Protein AF-A0A0P9FG54-F1 (afdb_monomer_lite)

Radius of gyration: 25.95 Å; chains: 1; bounding box: 61×80×75 Å

pLDDT: mean 83.13, std 19.56, range [31.2, 98.62]

Sequence (324 aa):
MQSVQTEPIATSADTHRQVQIAQNTQQMAEYLTPAFFPDHPDHVADCRILDMKYEVGEYCTLPYQLGPRMVIGTFRWGEVEGELPASARLIEPLGMQVYSFEQDPALPGLATALDPRRIRAALAEALPEYRDGGRELLSVRARPLRYRPGKRCTMRFDLLERDAAGALARRT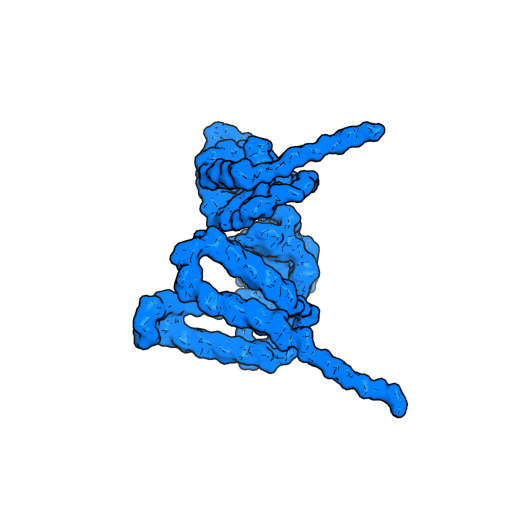LYGKAYHQLGKASSVFHEMQMLSDTDAVRSGRAILAPVVAFLPDLMLVMQGPIEGESLEMLLEGLQGNVTAGDPRGWAGVVRSAGALAAVHTSGAATDRERPIDKELKRFVKRASQAATATPDRLSLHSEGWQTWQEIRISSVLVPGSTSSP

Structure (mmCIF, N/CA/C/O backbone):
data_AF-A0A0P9FG54-F1
#
_entry.id   AF-A0A0P9FG54-F1
#
loop_
_atom_site.group_PDB
_atom_site.id
_atom_site.type_symbol
_atom_site.label_atom_id
_atom_site.label_alt_id
_atom_site.label_comp_id
_atom_site.label_asym_id
_atom_site.label_entity_id
_atom_site.label_seq_id
_atom_site.pdbx_PDB_ins_code
_atom_site.Cartn_x
_atom_site.Cartn_y
_atom_site.Cartn_z
_atom_site.occupancy
_atom_site.B_iso_or_equiv
_atom_site.auth_seq_id
_atom_site.auth_comp_id
_atom_site.auth_asym_id
_atom_site.auth_atom_id
_atom_site.pdbx_PDB_model_num
ATOM 1 N N . MET A 1 1 ? -7.823 -12.119 -49.288 1.00 38.75 1 MET A N 1
ATOM 2 C CA . MET A 1 1 ? -7.328 -12.827 -48.089 1.00 38.75 1 MET A CA 1
ATOM 3 C C . MET A 1 1 ? -6.013 -12.177 -47.700 1.00 38.75 1 MET A C 1
ATOM 5 O O . MET A 1 1 ? -5.026 -12.381 -48.392 1.00 38.75 1 MET A O 1
ATOM 9 N N . GLN A 1 2 ? -6.030 -11.286 -46.706 1.00 33.28 2 GLN A N 1
ATOM 10 C CA . GLN A 1 2 ? -4.810 -10.668 -46.183 1.00 33.28 2 GLN A CA 1
ATOM 11 C C . GLN A 1 2 ? -4.076 -11.697 -45.322 1.00 33.28 2 GLN A C 1
ATOM 13 O O . GLN A 1 2 ? -4.675 -12.326 -44.452 1.00 33.28 2 GLN A O 1
ATOM 18 N N . SER A 1 3 ? -2.798 -11.899 -45.631 1.00 33.09 3 SER A N 1
ATOM 19 C CA . SER A 1 3 ? -1.881 -12.748 -44.879 1.00 33.09 3 SER A CA 1
ATOM 20 C C . SER A 1 3 ? -1.715 -12.175 -43.476 1.00 33.09 3 SER A C 1
ATOM 22 O O . SER A 1 3 ? -1.124 -11.110 -43.318 1.00 33.09 3 SER A O 1
ATOM 24 N N . VAL A 1 4 ? -2.227 -12.879 -42.467 1.00 33.44 4 VAL A N 1
ATOM 25 C CA . VAL A 1 4 ? -1.914 -12.607 -41.061 1.00 33.44 4 VAL A CA 1
ATOM 26 C C . VAL A 1 4 ? -0.438 -12.949 -40.868 1.00 33.44 4 VAL A C 1
ATOM 28 O O . VAL A 1 4 ? -0.067 -14.121 -40.801 1.00 33.44 4 VAL A O 1
ATOM 31 N N . GLN A 1 5 ? 0.423 -11.929 -40.865 1.00 33.16 5 GLN A N 1
ATOM 32 C CA . GLN A 1 5 ? 1.810 -12.081 -40.439 1.00 33.16 5 GLN A CA 1
ATOM 33 C C . GLN A 1 5 ? 1.782 -12.475 -38.963 1.00 33.16 5 GLN A C 1
ATOM 35 O O . GLN A 1 5 ? 1.379 -11.699 -38.105 1.00 33.16 5 GLN A O 1
ATOM 40 N N . THR A 1 6 ? 2.119 -13.732 -38.694 1.00 37.88 6 THR A N 1
ATOM 41 C CA . THR A 1 6 ? 2.283 -14.233 -37.333 1.00 37.88 6 THR A CA 1
ATOM 42 C C . THR A 1 6 ? 3.682 -13.816 -36.909 1.00 37.88 6 THR A C 1
ATOM 44 O O . THR A 1 6 ? 4.658 -14.339 -37.450 1.00 37.88 6 THR A O 1
ATOM 47 N N . GLU A 1 7 ? 3.792 -12.823 -36.029 1.00 41.81 7 GLU A N 1
ATOM 48 C CA . GLU A 1 7 ? 5.090 -12.444 -35.478 1.00 41.81 7 GLU A CA 1
ATOM 49 C C . GLU A 1 7 ? 5.721 -13.640 -34.745 1.00 41.81 7 GLU A C 1
ATOM 51 O O . GLU A 1 7 ? 5.014 -14.408 -34.079 1.00 41.81 7 GLU A O 1
ATOM 56 N N . PRO A 1 8 ? 7.039 -13.854 -34.891 1.00 50.53 8 PRO A N 1
ATOM 57 C CA . PRO A 1 8 ? 7.717 -14.962 -34.243 1.00 50.53 8 PRO A CA 1
ATOM 58 C C . PRO A 1 8 ? 7.674 -14.795 -32.720 1.00 50.53 8 PRO A C 1
ATOM 60 O O . PRO A 1 8 ? 8.108 -13.785 -32.172 1.00 50.53 8 PRO A O 1
ATOM 63 N N . ILE A 1 9 ? 7.174 -15.822 -32.031 1.00 58.28 9 ILE A N 1
ATOM 64 C CA . ILE A 1 9 ? 7.210 -15.921 -30.569 1.00 58.28 9 ILE A CA 1
ATOM 65 C C . ILE A 1 9 ? 8.680 -15.891 -30.125 1.00 58.28 9 ILE A C 1
ATOM 67 O O . ILE A 1 9 ? 9.480 -16.705 -30.592 1.00 58.28 9 ILE A O 1
ATOM 71 N N . ALA A 1 10 ? 9.028 -14.962 -29.229 1.00 61.62 10 ALA A N 1
ATOM 72 C CA . ALA A 1 10 ? 10.380 -14.833 -28.687 1.00 61.62 10 ALA A CA 1
ATOM 73 C C . ALA A 1 10 ? 10.877 -16.171 -28.113 1.00 61.62 10 ALA A C 1
ATOM 75 O O . ALA A 1 10 ? 10.162 -16.847 -27.367 1.00 61.62 10 ALA A O 1
ATOM 76 N N . THR A 1 11 ? 12.107 -16.564 -28.451 1.00 70.06 11 THR A N 1
ATOM 77 C CA . THR A 1 11 ? 12.673 -17.820 -27.947 1.00 70.06 11 THR A CA 1
ATOM 78 C C . THR A 1 11 ? 13.058 -17.688 -26.472 1.00 70.06 11 THR A C 1
ATOM 80 O O . THR A 1 11 ? 13.304 -16.592 -25.966 1.00 70.06 11 THR A O 1
ATOM 83 N N . SER A 1 12 ? 13.184 -18.808 -25.752 1.00 65.62 12 SER A N 1
ATOM 84 C CA . SER A 1 12 ? 13.631 -18.783 -24.350 1.00 65.62 12 SER A CA 1
ATOM 85 C C . SER A 1 12 ? 15.021 -18.146 -24.186 1.00 65.62 12 SER A C 1
ATOM 87 O O . SER A 1 12 ? 15.283 -17.499 -23.173 1.00 65.62 12 SER A O 1
ATOM 89 N N . ALA A 1 13 ? 15.896 -18.277 -25.188 1.00 68.00 13 ALA A N 1
ATOM 90 C CA . ALA A 1 13 ? 17.209 -17.635 -25.207 1.00 68.00 13 ALA A CA 1
ATOM 91 C C . ALA A 1 13 ? 17.101 -16.103 -25.328 1.00 68.00 13 ALA A C 1
ATOM 93 O O . ALA A 1 13 ? 17.811 -15.384 -24.621 1.00 68.00 13 ALA A O 1
ATOM 94 N N . ASP A 1 14 ? 16.166 -15.607 -26.142 1.00 79.88 14 ASP A N 1
ATOM 95 C CA . ASP A 1 14 ? 15.909 -14.171 -26.299 1.00 79.88 14 ASP A CA 1
ATOM 96 C C . ASP A 1 14 ? 15.338 -13.562 -25.013 1.00 79.88 14 ASP A C 1
ATOM 98 O O . ASP A 1 14 ? 15.825 -12.528 -24.548 1.00 79.88 14 ASP A O 1
ATOM 102 N N . THR A 1 15 ? 14.384 -14.248 -24.368 1.00 83.69 15 THR A N 1
ATOM 103 C CA . THR A 1 15 ? 13.814 -13.793 -23.085 1.00 83.69 15 THR A CA 1
ATOM 104 C C . THR A 1 15 ? 14.869 -13.721 -21.981 1.00 83.69 15 THR A C 1
ATOM 106 O O . THR A 1 15 ? 14.911 -12.757 -21.216 1.00 83.69 15 THR A O 1
ATOM 109 N N . HIS A 1 16 ? 15.788 -14.692 -21.924 1.00 85.00 16 HIS A N 1
ATOM 110 C CA . HIS A 1 16 ? 16.861 -14.687 -20.935 1.00 85.00 16 HIS A CA 1
ATOM 111 C C . HIS A 1 16 ? 17.836 -13.529 -21.168 1.00 85.00 16 HIS A C 1
ATOM 113 O O . HIS A 1 16 ? 18.212 -12.842 -20.219 1.00 85.00 16 HIS A O 1
ATOM 119 N N . ARG A 1 17 ? 18.197 -13.266 -22.429 1.00 88.38 17 ARG A N 1
ATOM 120 C CA . ARG A 1 17 ? 19.067 -12.144 -22.798 1.00 88.38 17 ARG A CA 1
ATOM 121 C C . ARG A 1 17 ? 18.442 -10.793 -22.444 1.00 88.38 17 ARG A C 1
ATOM 123 O O . ARG A 1 17 ? 19.132 -9.936 -21.900 1.00 88.38 17 ARG A O 1
ATOM 130 N N . GLN A 1 18 ? 17.147 -10.606 -22.703 1.00 90.81 18 GLN A N 1
ATOM 131 C CA . GLN A 1 18 ? 16.422 -9.391 -22.312 1.00 90.81 18 GLN A CA 1
ATOM 132 C C . GLN A 1 18 ? 16.469 -9.167 -20.795 1.00 90.81 18 GLN A C 1
ATOM 134 O O . GLN A 1 18 ? 16.769 -8.063 -20.342 1.00 90.81 18 GLN A O 1
ATOM 139 N N . VAL A 1 19 ? 16.244 -10.224 -20.005 1.00 91.31 19 VAL A N 1
ATOM 140 C CA . VAL A 1 19 ? 16.331 -10.152 -18.539 1.00 91.31 19 VAL A CA 1
ATOM 141 C C . VAL A 1 19 ? 17.751 -9.826 -18.074 1.00 91.31 19 VAL A C 1
ATOM 143 O O . VAL A 1 19 ? 17.907 -9.008 -17.172 1.00 91.31 19 VAL A O 1
ATOM 146 N N . GLN A 1 20 ? 18.785 -10.405 -18.691 1.00 92.50 20 GLN A N 1
ATOM 147 C CA . GLN A 1 20 ? 20.180 -10.084 -18.367 1.00 92.50 20 GLN A CA 1
ATOM 148 C C . GLN A 1 20 ? 20.501 -8.605 -18.611 1.00 92.50 20 GLN A C 1
ATOM 150 O O . GLN A 1 20 ? 21.128 -7.968 -17.767 1.00 92.50 20 GLN A O 1
ATOM 155 N N . ILE A 1 21 ? 20.035 -8.034 -19.727 1.00 93.31 21 ILE A N 1
ATOM 156 C CA . ILE A 1 21 ? 20.210 -6.602 -19.994 1.00 93.31 21 ILE A CA 1
ATOM 157 C C . ILE A 1 21 ? 19.450 -5.768 -18.956 1.00 93.31 21 ILE A C 1
ATOM 159 O O . ILE A 1 21 ? 20.008 -4.830 -18.393 1.00 93.31 21 ILE A O 1
ATOM 163 N N . ALA A 1 22 ? 18.213 -6.144 -18.627 1.00 95.12 22 ALA A N 1
ATOM 164 C CA . ALA A 1 22 ? 17.418 -5.451 -17.615 1.00 95.12 22 ALA A CA 1
ATOM 165 C C . ALA A 1 22 ? 18.001 -5.539 -16.192 1.00 95.12 22 ALA A C 1
ATOM 167 O O . ALA A 1 22 ? 17.667 -4.719 -15.333 1.00 95.12 22 ALA A O 1
ATOM 168 N N . GLN A 1 23 ? 18.870 -6.517 -15.929 1.00 95.81 23 GLN A N 1
ATOM 169 C CA . GLN A 1 23 ? 19.615 -6.628 -14.676 1.00 95.81 23 GLN A CA 1
ATOM 170 C C . GLN A 1 23 ? 20.857 -5.726 -14.630 1.00 95.81 23 GLN A C 1
ATOM 172 O O . GLN A 1 23 ? 21.349 -5.426 -13.542 1.00 95.81 23 GLN A O 1
ATOM 177 N N . ASN A 1 24 ? 21.354 -5.263 -15.781 1.00 96.69 24 ASN A N 1
ATOM 178 C CA . ASN A 1 24 ? 22.464 -4.323 -15.847 1.00 96.69 24 ASN A CA 1
ATOM 179 C C . ASN A 1 24 ? 21.975 -2.921 -15.460 1.00 96.69 24 ASN A C 1
ATOM 181 O O . ASN A 1 24 ? 21.430 -2.180 -16.277 1.00 96.69 24 ASN A O 1
ATOM 185 N N . THR A 1 25 ? 22.169 -2.545 -14.197 1.00 96.81 25 THR A N 1
ATOM 186 C CA . THR A 1 25 ? 21.648 -1.284 -13.661 1.00 96.81 25 THR A CA 1
ATOM 187 C C . THR A 1 25 ? 22.253 -0.046 -14.308 1.00 96.81 25 THR A C 1
ATOM 189 O O . THR A 1 25 ? 21.550 0.952 -14.418 1.00 96.81 25 THR A O 1
ATOM 192 N N . GLN A 1 26 ? 23.504 -0.100 -14.771 1.00 96.31 26 GLN A N 1
ATOM 193 C CA . GLN A 1 26 ? 24.129 1.013 -15.487 1.00 96.31 26 GLN A CA 1
ATOM 194 C C . GLN A 1 26 ? 23.444 1.233 -16.838 1.00 96.31 26 GLN A C 1
ATOM 196 O O . GLN A 1 26 ? 23.010 2.340 -17.139 1.00 96.31 26 GLN A O 1
ATOM 201 N N . GLN A 1 27 ? 23.263 0.161 -17.608 1.00 95.69 27 GLN A N 1
ATOM 202 C CA . GLN A 1 27 ? 22.563 0.235 -18.888 1.00 95.69 27 GLN A CA 1
ATOM 203 C C . GLN A 1 27 ? 21.089 0.630 -18.706 1.00 95.69 27 GLN A C 1
ATOM 205 O O . GLN A 1 27 ? 20.549 1.435 -19.460 1.00 95.69 27 GLN A O 1
ATOM 210 N N . MET A 1 28 ? 20.429 0.121 -17.663 1.00 97.12 28 MET A N 1
ATOM 211 C CA . MET A 1 28 ? 19.069 0.548 -17.334 1.00 97.12 28 MET A CA 1
ATOM 212 C C . MET A 1 28 ? 19.004 2.010 -16.890 1.00 97.12 28 MET A C 1
ATOM 214 O O . MET A 1 28 ? 18.019 2.672 -17.198 1.00 97.12 28 MET A O 1
ATOM 218 N N . ALA A 1 29 ? 20.023 2.555 -16.224 1.00 96.19 29 ALA A N 1
ATOM 219 C CA . ALA A 1 29 ? 20.067 3.980 -15.906 1.00 96.19 29 ALA A CA 1
ATOM 220 C C . ALA A 1 29 ? 20.053 4.837 -17.182 1.00 96.19 29 ALA A C 1
ATOM 222 O O . ALA A 1 29 ? 19.324 5.828 -17.240 1.00 96.19 29 ALA A O 1
ATOM 223 N N . GLU A 1 30 ? 20.790 4.424 -18.215 1.00 95.31 30 GLU A N 1
ATOM 224 C CA . GLU A 1 30 ? 20.822 5.095 -19.522 1.00 95.31 30 GLU A CA 1
ATOM 225 C C . GLU A 1 30 ? 19.461 5.043 -20.229 1.00 95.31 30 GLU A C 1
ATOM 227 O O . GLU A 1 30 ? 19.019 6.048 -20.781 1.00 95.31 30 GLU A O 1
ATOM 232 N N . TYR A 1 31 ? 18.748 3.912 -20.163 1.00 95.12 31 TYR A N 1
ATOM 233 C CA . TYR A 1 31 ? 17.406 3.802 -20.747 1.00 95.12 31 TYR A CA 1
ATOM 234 C C . TYR A 1 31 ? 16.331 4.549 -19.951 1.00 95.12 31 TYR A C 1
ATOM 236 O O . TYR A 1 31 ? 15.445 5.178 -20.531 1.00 95.12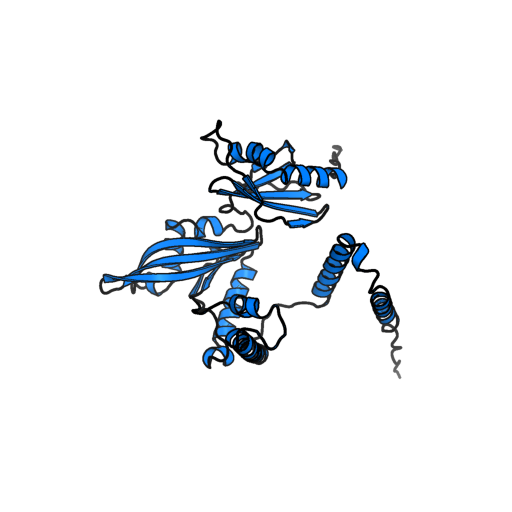 31 TYR A O 1
ATOM 244 N N . LEU A 1 32 ? 16.367 4.466 -18.621 1.00 95.31 32 LEU A N 1
ATOM 245 C CA . LEU A 1 32 ? 15.291 4.979 -17.776 1.00 95.31 32 LEU A CA 1
ATOM 246 C C . LEU A 1 32 ? 15.430 6.477 -17.488 1.00 95.31 32 LEU A C 1
ATOM 248 O O . LEU A 1 32 ? 14.412 7.152 -17.334 1.00 95.31 32 LEU A O 1
ATOM 252 N N . THR A 1 33 ? 16.646 7.025 -17.408 1.00 95.19 33 THR A N 1
ATOM 253 C CA . THR A 1 33 ? 16.815 8.434 -17.014 1.00 95.19 33 THR A CA 1
ATOM 254 C C . THR A 1 33 ? 16.128 9.400 -17.987 1.00 95.19 33 THR A C 1
ATOM 256 O O . THR A 1 33 ? 15.310 10.191 -17.514 1.00 95.19 33 THR A O 1
ATOM 259 N N . PRO A 1 34 ? 16.302 9.292 -19.320 1.00 93.25 34 PRO A N 1
ATOM 260 C CA . PRO A 1 34 ? 15.597 10.162 -20.266 1.00 93.25 34 PRO A CA 1
ATOM 261 C C . PRO A 1 34 ? 14.069 10.010 -20.206 1.00 93.25 34 PRO A C 1
ATOM 263 O O . PRO A 1 34 ? 13.332 10.971 -20.422 1.00 93.25 34 PRO A O 1
ATOM 266 N N . ALA A 1 35 ? 13.571 8.815 -19.872 1.00 91.19 35 ALA A N 1
ATOM 267 C CA . ALA A 1 35 ? 12.138 8.540 -19.778 1.00 91.19 35 ALA A CA 1
ATOM 268 C C . ALA A 1 35 ? 11.467 9.184 -18.547 1.00 91.19 35 ALA A C 1
ATOM 270 O O . ALA A 1 35 ? 10.281 9.525 -18.606 1.00 91.19 35 ALA A O 1
ATOM 271 N N . PHE A 1 36 ? 12.196 9.349 -17.436 1.00 92.12 36 PHE A N 1
ATOM 272 C CA . PHE A 1 36 ? 11.637 9.823 -16.159 1.00 92.12 36 PHE A CA 1
ATOM 273 C C . PHE A 1 36 ? 12.196 11.169 -15.672 1.00 92.12 36 PHE A C 1
ATOM 275 O O . PHE A 1 36 ? 11.589 11.779 -14.786 1.00 92.12 36 PHE A O 1
ATOM 282 N N . PHE A 1 37 ? 13.285 11.657 -16.268 1.00 92.25 37 PHE A N 1
ATOM 283 C CA . PHE A 1 37 ? 13.915 12.954 -15.998 1.00 92.25 37 PHE A CA 1
ATOM 284 C C . PHE A 1 37 ? 14.233 13.700 -17.311 1.00 92.25 37 PHE A C 1
ATOM 286 O O . PHE A 1 37 ? 15.392 14.024 -17.567 1.00 92.25 37 PHE A O 1
ATOM 293 N N . PRO A 1 38 ? 13.224 13.992 -18.156 1.00 89.81 38 PRO A N 1
ATOM 294 C CA . PRO A 1 38 ? 13.451 14.604 -19.470 1.00 89.81 38 PRO A CA 1
ATOM 295 C C . PRO A 1 38 ? 14.104 15.994 -19.391 1.00 89.81 38 PRO A C 1
ATOM 297 O O . PRO A 1 38 ? 14.782 16.406 -20.326 1.00 89.81 38 PRO A O 1
ATOM 300 N N . ASP A 1 39 ? 13.945 16.694 -18.265 1.00 91.50 39 ASP A N 1
ATOM 301 C CA . ASP A 1 39 ? 14.496 18.037 -18.041 1.00 91.50 39 ASP A CA 1
ATOM 302 C C . ASP A 1 39 ? 15.999 18.034 -17.685 1.00 91.50 39 ASP A C 1
ATOM 304 O O . ASP A 1 39 ? 16.609 19.095 -17.535 1.00 91.50 39 ASP A O 1
ATOM 308 N N . HIS A 1 40 ? 16.614 16.854 -17.535 1.00 86.81 40 HIS A N 1
ATOM 309 C CA . HIS A 1 40 ? 18.022 16.687 -17.160 1.00 86.81 40 HIS A CA 1
ATOM 310 C C . HIS A 1 40 ? 18.752 15.701 -18.094 1.00 86.81 40 HIS A C 1
ATOM 312 O O . HIS A 1 40 ? 19.233 14.668 -17.628 1.00 86.81 40 HIS A O 1
ATOM 318 N N . PRO A 1 41 ? 18.852 15.995 -19.404 1.00 78.75 41 PRO A N 1
ATOM 319 C CA . PRO A 1 41 ? 19.349 15.048 -20.408 1.00 78.75 41 PRO A CA 1
ATOM 320 C C . PRO A 1 41 ? 20.825 14.659 -20.230 1.00 78.75 41 PRO A C 1
ATOM 322 O O . PRO A 1 41 ? 21.207 13.555 -20.603 1.00 78.75 41 PRO A O 1
ATOM 325 N N . ASP A 1 42 ? 21.639 15.532 -19.630 1.00 85.12 42 ASP A N 1
ATOM 326 C CA . ASP A 1 42 ? 23.072 15.287 -19.401 1.00 85.12 42 ASP A CA 1
ATOM 327 C C . ASP A 1 42 ? 23.353 14.520 -18.096 1.00 85.12 42 ASP A C 1
ATOM 329 O O . ASP A 1 42 ? 24.503 14.215 -17.772 1.00 85.12 42 ASP A O 1
ATOM 333 N N . HIS A 1 43 ? 22.316 14.227 -17.309 1.00 89.38 43 HIS A N 1
ATOM 334 C CA . HIS A 1 43 ? 22.432 13.496 -16.056 1.00 89.38 43 HIS A CA 1
ATOM 335 C C . HIS A 1 43 ? 21.965 12.054 -16.242 1.00 89.38 43 HIS A C 1
ATOM 337 O O . HIS A 1 43 ? 20.886 11.811 -16.768 1.00 89.38 43 HIS A O 1
ATOM 343 N N . VAL A 1 44 ? 22.748 11.100 -15.738 1.00 91.69 44 VAL A N 1
ATOM 344 C CA . VAL A 1 44 ? 22.322 9.706 -15.575 1.00 91.69 44 VAL A CA 1
ATOM 345 C C . VAL A 1 44 ? 22.064 9.474 -14.091 1.00 91.69 44 VAL A C 1
ATOM 347 O O . VAL A 1 44 ? 22.969 9.623 -13.268 1.00 91.69 44 VAL A O 1
ATOM 350 N N . ALA A 1 45 ? 20.821 9.148 -13.741 1.00 94.06 45 ALA A N 1
ATOM 351 C CA . ALA A 1 45 ? 20.431 8.923 -12.357 1.00 94.06 45 ALA A CA 1
ATOM 352 C C . ALA A 1 45 ? 20.977 7.579 -11.848 1.00 94.06 45 ALA A C 1
ATOM 354 O O . ALA A 1 45 ? 21.019 6.600 -12.590 1.00 94.06 45 ALA A O 1
ATOM 355 N N . ASP A 1 46 ? 21.347 7.504 -10.564 1.00 96.31 46 ASP A N 1
ATOM 356 C CA . ASP A 1 46 ? 21.725 6.226 -9.942 1.00 96.31 46 ASP A CA 1
ATOM 357 C C . ASP A 1 46 ? 20.556 5.234 -10.038 1.00 96.31 46 ASP A C 1
ATOM 359 O O . ASP A 1 46 ? 19.421 5.581 -9.703 1.00 96.31 46 ASP A O 1
ATOM 363 N N . CYS A 1 47 ? 20.829 4.013 -10.493 1.00 97.62 47 CYS A N 1
ATOM 364 C CA . CYS A 1 47 ? 19.825 2.983 -10.724 1.00 97.62 47 CYS A CA 1
ATOM 365 C C . CYS A 1 47 ? 20.178 1.716 -9.948 1.00 97.62 47 CYS A C 1
ATOM 367 O O . CYS A 1 47 ? 21.297 1.208 -10.023 1.00 97.62 47 CYS A O 1
ATOM 369 N N . ARG A 1 48 ? 19.212 1.171 -9.207 1.00 97.44 48 ARG A N 1
ATOM 370 C CA . ARG A 1 48 ? 19.380 -0.059 -8.420 1.00 97.44 48 ARG A CA 1
ATOM 371 C C . ARG A 1 48 ? 18.134 -0.916 -8.499 1.00 97.44 48 ARG A C 1
ATOM 373 O O . ARG A 1 48 ? 17.027 -0.393 -8.450 1.00 97.44 48 ARG A O 1
ATOM 380 N N . ILE A 1 49 ? 18.304 -2.229 -8.561 1.00 96.62 49 ILE A N 1
ATOM 381 C CA . ILE A 1 49 ? 17.185 -3.175 -8.506 1.00 96.62 49 ILE A CA 1
ATOM 382 C C . ILE A 1 49 ? 16.786 -3.377 -7.044 1.00 96.62 49 ILE A C 1
ATOM 384 O O . ILE A 1 49 ? 17.634 -3.646 -6.196 1.00 96.62 49 ILE A O 1
ATOM 388 N N . LEU A 1 50 ? 15.495 -3.230 -6.752 1.00 93.81 50 LEU A N 1
ATOM 389 C CA . LEU A 1 50 ? 14.933 -3.385 -5.407 1.00 93.81 50 LEU A CA 1
ATOM 390 C C . LEU A 1 50 ? 14.391 -4.795 -5.153 1.00 93.81 50 LEU A C 1
ATOM 392 O O . LEU A 1 50 ? 14.423 -5.280 -4.026 1.00 93.81 50 LEU A O 1
ATOM 396 N N . ASP A 1 51 ? 13.847 -5.428 -6.188 1.00 93.19 51 ASP A N 1
ATOM 397 C CA . ASP A 1 51 ? 13.300 -6.784 -6.165 1.00 93.19 51 ASP A CA 1
ATOM 398 C C . ASP A 1 51 ? 13.310 -7.318 -7.606 1.00 93.19 51 ASP A C 1
ATOM 400 O O . ASP A 1 51 ? 13.467 -6.560 -8.566 1.00 93.19 51 ASP A O 1
ATOM 404 N N . MET A 1 52 ? 13.108 -8.615 -7.785 1.00 92.44 52 MET A N 1
ATOM 405 C CA . MET A 1 52 ? 12.878 -9.182 -9.106 1.00 92.44 52 MET A CA 1
ATOM 406 C C . MET A 1 52 ? 11.948 -10.376 -8.994 1.00 92.44 52 MET A C 1
ATOM 408 O O . MET A 1 52 ? 12.195 -11.322 -8.247 1.00 92.44 52 MET A O 1
ATOM 412 N N . LYS A 1 53 ? 10.891 -10.361 -9.803 1.00 89.31 53 LYS A N 1
ATOM 413 C CA . LYS A 1 53 ? 10.020 -11.514 -9.982 1.00 89.31 53 LYS A CA 1
ATOM 414 C C . LYS A 1 53 ? 10.109 -11.977 -11.421 1.00 89.31 53 LYS A C 1
ATOM 416 O O . LYS A 1 53 ? 9.635 -11.280 -12.310 1.00 89.31 53 LYS A O 1
ATOM 421 N N . TYR A 1 54 ? 10.685 -13.151 -11.625 1.00 87.25 54 TYR A N 1
ATOM 422 C CA . TYR A 1 54 ? 10.901 -13.716 -12.945 1.00 87.25 54 TYR A CA 1
ATOM 423 C C . TYR A 1 54 ? 10.272 -15.102 -13.039 1.00 87.25 54 TYR A C 1
ATOM 425 O O . TYR A 1 54 ? 10.493 -15.954 -12.179 1.00 87.25 54 TYR A O 1
ATOM 433 N N . GLU A 1 55 ? 9.486 -15.306 -14.087 1.00 82.12 55 GLU A N 1
ATOM 434 C CA . GLU A 1 55 ? 8.923 -16.587 -14.478 1.00 82.12 55 GLU A CA 1
ATOM 435 C C . GLU A 1 55 ? 9.264 -16.818 -15.951 1.00 82.12 55 GLU A C 1
ATOM 437 O O . GLU A 1 55 ? 8.825 -16.071 -16.827 1.00 82.12 55 GLU A O 1
ATOM 442 N N . VAL A 1 56 ? 10.122 -17.812 -16.200 1.00 79.00 56 VAL A N 1
ATOM 443 C CA . VAL A 1 56 ? 10.738 -18.059 -17.512 1.00 79.00 56 VAL A CA 1
ATOM 444 C C . VAL A 1 56 ? 9.662 -18.218 -18.582 1.00 79.00 56 VAL A C 1
ATOM 446 O O . VAL A 1 56 ? 8.799 -19.083 -18.464 1.00 79.00 56 VAL A O 1
ATOM 449 N N . GLY A 1 57 ? 9.731 -17.384 -19.622 1.00 75.88 57 GLY A N 1
ATOM 450 C CA . GLY A 1 57 ? 8.796 -17.409 -20.748 1.00 75.88 57 GLY A CA 1
ATOM 451 C C . GLY A 1 57 ? 7.383 -16.896 -20.447 1.00 75.88 57 GLY A C 1
ATOM 452 O O . GLY A 1 57 ? 6.584 -16.839 -21.372 1.00 75.88 57 GLY A O 1
ATOM 453 N N . GLU A 1 58 ? 7.067 -16.502 -19.206 1.00 81.50 58 GLU A N 1
ATOM 454 C CA . GLU A 1 58 ? 5.769 -15.900 -18.860 1.00 81.50 58 GLU A CA 1
ATOM 455 C C . GLU A 1 58 ? 5.908 -14.382 -18.642 1.00 81.50 58 GLU A C 1
ATOM 457 O O . GLU A 1 58 ? 5.391 -13.576 -19.416 1.00 81.50 58 GLU A O 1
ATOM 462 N N . TYR A 1 59 ? 6.630 -13.959 -17.600 1.00 86.69 59 TYR A N 1
ATOM 463 C CA . TYR A 1 59 ? 6.812 -12.539 -17.289 1.00 86.69 59 TYR A CA 1
ATOM 464 C C . TYR A 1 59 ? 8.066 -12.286 -16.458 1.00 86.69 59 TYR A C 1
ATOM 466 O O . TYR A 1 59 ? 8.573 -13.150 -15.739 1.00 86.69 59 TYR A O 1
ATOM 474 N N . CYS A 1 60 ? 8.525 -11.041 -16.484 1.00 91.25 60 CYS A N 1
ATOM 475 C CA . CYS A 1 60 ? 9.517 -10.548 -15.544 1.00 91.25 60 CYS A CA 1
ATOM 476 C C . CYS A 1 60 ? 9.108 -9.161 -15.048 1.00 91.25 60 CYS A C 1
ATOM 478 O O . CYS A 1 60 ? 8.646 -8.332 -15.823 1.00 91.25 60 CYS A O 1
ATOM 480 N N . THR A 1 61 ? 9.223 -8.909 -13.747 1.00 93.81 61 THR A N 1
ATOM 481 C CA . THR A 1 61 ? 8.952 -7.609 -13.127 1.00 93.81 61 THR A CA 1
ATOM 482 C C . THR A 1 61 ? 10.142 -7.196 -12.278 1.00 93.81 61 THR A C 1
ATOM 484 O O . THR A 1 61 ? 10.504 -7.911 -11.341 1.00 93.81 61 THR A O 1
ATOM 487 N N . LEU A 1 62 ? 10.708 -6.031 -12.584 1.00 96.06 62 LEU A N 1
ATOM 488 C CA . LEU A 1 62 ? 11.854 -5.442 -11.899 1.00 96.06 62 LEU A CA 1
ATOM 489 C C . LEU A 1 62 ? 11.479 -4.047 -11.381 1.00 96.06 62 LEU A C 1
ATOM 491 O O . LEU A 1 62 ? 11.322 -3.114 -12.170 1.00 96.06 62 LEU A O 1
ATOM 495 N N . PRO A 1 63 ? 11.296 -3.874 -10.067 1.00 96.44 63 PRO A N 1
ATOM 496 C CA . PRO A 1 63 ? 11.270 -2.555 -9.457 1.00 96.44 63 PRO A CA 1
ATOM 497 C C . PRO A 1 63 ? 12.693 -2.002 -9.342 1.00 96.44 63 PRO A C 1
ATOM 499 O O . PRO A 1 63 ? 13.573 -2.639 -8.762 1.00 96.44 63 PRO A O 1
ATOM 502 N N . TYR A 1 64 ? 12.891 -0.794 -9.850 1.00 97.25 64 TYR A N 1
ATOM 503 C CA . TYR A 1 64 ? 14.126 -0.031 -9.777 1.00 97.25 64 TYR A CA 1
ATOM 504 C C . TYR A 1 64 ? 13.950 1.169 -8.847 1.00 97.25 64 TYR A C 1
ATOM 506 O O . TYR A 1 64 ? 12.924 1.851 -8.876 1.00 97.25 64 TYR A O 1
ATOM 514 N N . GLN A 1 65 ? 14.980 1.464 -8.063 1.00 97.44 65 GLN A N 1
ATOM 515 C CA . GLN A 1 65 ? 15.215 2.798 -7.531 1.00 97.44 65 GLN A CA 1
ATOM 516 C C . GLN A 1 65 ? 16.030 3.565 -8.572 1.00 97.44 65 GLN A C 1
ATOM 518 O O . GLN A 1 65 ? 17.143 3.148 -8.873 1.00 97.44 65 GLN A O 1
ATOM 523 N N . LEU A 1 66 ? 15.483 4.654 -9.110 1.00 96.62 66 LEU A N 1
ATOM 524 C CA . LEU A 1 66 ? 16.120 5.529 -10.094 1.00 96.62 66 LEU A CA 1
ATOM 525 C C . LEU A 1 66 ? 16.197 6.952 -9.525 1.00 96.62 66 LEU A C 1
ATOM 527 O O . LEU A 1 66 ? 15.205 7.689 -9.508 1.00 96.62 66 LEU A O 1
ATOM 531 N N . GLY A 1 67 ? 17.360 7.325 -8.994 1.00 95.19 67 GLY A N 1
ATOM 532 C CA . GLY A 1 67 ? 17.524 8.532 -8.188 1.00 95.19 67 GLY A CA 1
ATOM 533 C C . GLY A 1 67 ? 16.499 8.549 -7.041 1.00 95.19 67 GLY A C 1
ATOM 534 O O . GLY A 1 67 ? 16.446 7.592 -6.267 1.00 95.19 67 GLY A O 1
ATOM 535 N N . PRO A 1 68 ? 15.643 9.581 -6.917 1.00 93.06 68 PRO A N 1
ATOM 536 C CA . PRO A 1 68 ? 14.583 9.623 -5.906 1.00 93.06 68 PRO A CA 1
ATOM 537 C C . PRO A 1 68 ? 13.301 8.861 -6.292 1.00 93.06 68 PRO A C 1
ATOM 539 O O . PRO A 1 68 ? 12.393 8.765 -5.468 1.00 93.06 68 PRO A O 1
ATOM 542 N N . ARG A 1 69 ? 13.181 8.356 -7.526 1.00 93.38 69 ARG A N 1
ATOM 543 C CA . ARG A 1 69 ? 11.949 7.737 -8.039 1.00 93.38 69 ARG A CA 1
ATOM 544 C C . ARG A 1 69 ? 12.000 6.220 -7.952 1.00 93.38 69 ARG A C 1
ATOM 546 O O . ARG A 1 69 ? 13.059 5.615 -8.074 1.00 93.38 69 ARG A O 1
ATOM 553 N N . MET A 1 70 ? 10.829 5.608 -7.812 1.00 95.31 70 MET A N 1
ATOM 554 C CA . MET A 1 70 ? 10.663 4.171 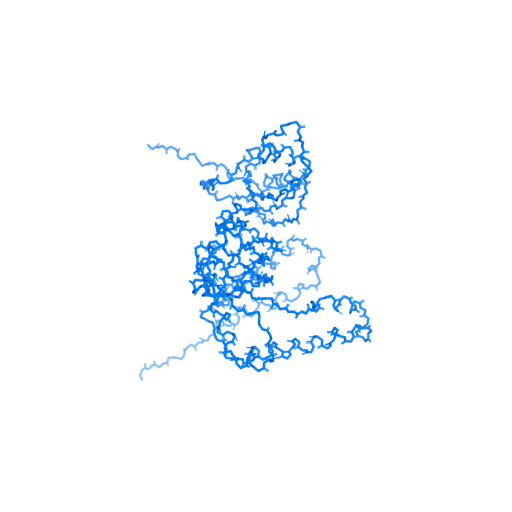-7.999 1.00 95.31 70 MET A CA 1
ATOM 555 C C . MET A 1 70 ? 10.011 3.916 -9.357 1.00 95.31 70 MET A C 1
ATOM 557 O O . MET A 1 70 ? 8.923 4.422 -9.635 1.00 95.31 70 MET A O 1
ATOM 561 N N . VAL A 1 71 ? 10.678 3.129 -10.193 1.00 95.94 71 VAL A N 1
ATOM 562 C CA . VAL A 1 71 ? 10.246 2.788 -11.554 1.00 95.94 71 VAL A CA 1
ATOM 563 C C . VAL A 1 71 ? 10.051 1.285 -11.640 1.00 95.94 71 VAL A C 1
ATOM 565 O O . VAL A 1 71 ? 10.812 0.523 -11.055 1.00 95.94 71 VAL A O 1
ATOM 568 N N . ILE A 1 72 ? 9.023 0.834 -12.343 1.00 96.06 72 ILE A N 1
ATOM 569 C CA . ILE A 1 72 ? 8.735 -0.583 -12.515 1.00 96.06 72 ILE A CA 1
ATOM 570 C C . ILE A 1 72 ? 8.916 -0.912 -13.973 1.00 96.06 72 ILE A C 1
ATOM 572 O O . ILE A 1 72 ? 8.291 -0.296 -14.826 1.00 96.06 72 ILE A O 1
ATOM 576 N N . GLY A 1 73 ? 9.756 -1.901 -14.222 1.00 95.12 73 GLY A N 1
ATOM 577 C CA . GLY A 1 73 ? 9.927 -2.516 -15.514 1.00 95.12 73 GLY A CA 1
ATOM 578 C C . GLY A 1 73 ? 9.231 -3.863 -15.596 1.00 95.12 73 GLY A C 1
ATOM 579 O O . GLY A 1 73 ? 9.373 -4.684 -14.688 1.00 95.12 73 GLY A O 1
ATOM 580 N N . THR A 1 74 ? 8.497 -4.108 -16.676 1.00 93.31 74 THR A N 1
ATOM 581 C CA . THR A 1 74 ? 7.809 -5.375 -16.908 1.00 93.31 74 THR A CA 1
ATOM 582 C C . THR A 1 74 ? 8.032 -5.905 -18.315 1.00 93.31 74 THR A C 1
ATOM 584 O O . THR A 1 74 ? 7.816 -5.194 -19.294 1.00 93.31 74 THR A O 1
ATOM 587 N N . PHE A 1 75 ? 8.371 -7.187 -18.387 1.00 90.12 75 PHE A N 1
ATOM 588 C CA . PHE A 1 75 ? 8.286 -8.011 -19.584 1.00 90.12 75 PHE A CA 1
ATOM 589 C C . PHE A 1 75 ? 7.030 -8.874 -19.511 1.00 90.12 75 PHE A C 1
ATOM 591 O O . PHE A 1 75 ? 6.749 -9.461 -18.459 1.00 90.12 75 PHE A O 1
ATOM 598 N N . ARG A 1 76 ? 6.312 -8.989 -20.626 1.00 82.31 76 ARG A N 1
ATOM 599 C CA . ARG A 1 76 ? 5.264 -9.993 -20.822 1.00 82.31 76 ARG A CA 1
ATOM 600 C C . ARG A 1 76 ? 5.509 -10.669 -22.157 1.00 82.31 76 ARG A C 1
ATOM 602 O O . ARG A 1 76 ? 5.482 -10.004 -23.185 1.00 82.31 76 ARG A O 1
ATOM 609 N N . TRP A 1 77 ? 5.786 -11.964 -22.126 1.00 82.88 77 TRP A N 1
ATOM 610 C CA . TRP A 1 77 ? 6.046 -12.739 -23.334 1.00 82.88 77 TRP A CA 1
ATOM 611 C C . TRP A 1 77 ? 4.806 -13.561 -23.684 1.00 82.88 77 TRP A C 1
ATOM 613 O O . TRP A 1 77 ? 4.174 -14.139 -22.804 1.00 82.88 77 TRP A O 1
ATOM 623 N N . GLY A 1 78 ? 4.440 -13.603 -24.965 1.00 66.31 78 GLY A N 1
ATOM 624 C CA . GLY A 1 78 ? 3.316 -14.413 -25.450 1.00 66.31 78 GLY A CA 1
ATOM 625 C C . GLY A 1 78 ? 1.910 -13.848 -25.193 1.00 66.31 78 GLY A C 1
ATOM 626 O O . GLY A 1 78 ? 0.939 -14.464 -25.627 1.00 66.31 78 GLY A O 1
ATOM 627 N N . GLU A 1 79 ? 1.772 -12.687 -24.545 1.00 63.50 79 GLU A N 1
ATOM 628 C CA . GLU A 1 79 ? 0.543 -11.881 -24.602 1.00 63.50 79 GLU A CA 1
ATOM 629 C C . GLU A 1 79 ? 0.631 -10.928 -25.805 1.00 63.50 79 GLU A C 1
ATOM 631 O O . GLU A 1 79 ? 1.695 -10.370 -26.070 1.00 63.50 79 GLU A O 1
ATOM 636 N N . VAL A 1 80 ? -0.475 -10.743 -26.538 1.00 53.34 80 VAL A N 1
ATOM 637 C CA . VAL A 1 80 ? -0.572 -9.699 -27.576 1.00 53.34 80 VAL A CA 1
ATOM 638 C C . VAL A 1 80 ? -0.286 -8.355 -26.908 1.00 53.34 80 VAL A C 1
ATOM 640 O O . VAL A 1 80 ? -0.813 -8.121 -25.818 1.00 53.34 80 VAL A O 1
ATOM 643 N N . GLU A 1 81 ? 0.530 -7.501 -27.537 1.00 54.62 81 GLU A N 1
ATOM 644 C CA . GLU A 1 81 ? 0.738 -6.109 -27.120 1.00 54.62 81 GLU A CA 1
ATOM 645 C C . GLU A 1 81 ? -0.623 -5.431 -26.913 1.00 54.62 81 GLU A C 1
ATOM 647 O O . GLU A 1 81 ? -1.283 -4.982 -27.847 1.00 54.62 81 GLU A O 1
ATOM 652 N N . GLY A 1 82 ? -1.094 -5.421 -25.667 1.00 55.22 82 GLY A N 1
ATOM 653 C CA . GLY A 1 82 ? -2.213 -4.590 -25.264 1.00 55.22 82 GLY A CA 1
ATOM 654 C C . GLY A 1 82 ? -1.766 -3.136 -25.270 1.00 55.22 82 GLY A C 1
ATOM 655 O O . GLY A 1 82 ? -0.579 -2.852 -25.082 1.00 55.22 82 GLY A O 1
ATOM 656 N N . GLU A 1 83 ? -2.711 -2.213 -25.453 1.00 58.59 83 GLU A N 1
ATOM 657 C CA . GLU A 1 83 ? -2.424 -0.788 -25.303 1.00 58.59 83 GLU A CA 1
ATOM 658 C C . GLU A 1 83 ? -1.681 -0.541 -23.989 1.00 58.59 83 GLU A C 1
ATOM 660 O O . GLU A 1 83 ? -2.106 -0.973 -22.908 1.00 58.59 83 GLU A O 1
ATOM 665 N N . LEU A 1 84 ? -0.544 0.147 -24.097 1.00 61.31 84 LEU A N 1
ATOM 666 C CA . LEU A 1 84 ? 0.183 0.605 -22.929 1.00 61.31 84 LEU A CA 1
ATOM 667 C C . LEU A 1 84 ? -0.763 1.484 -22.108 1.00 61.31 84 LEU A C 1
ATOM 669 O O . LEU A 1 84 ? -1.392 2.390 -22.663 1.00 61.31 84 LEU A O 1
ATOM 673 N N . PRO A 1 85 ? -0.863 1.268 -20.786 1.00 65.81 85 PRO A N 1
ATOM 674 C CA . PRO A 1 85 ? -1.516 2.245 -19.935 1.00 65.81 85 PRO A CA 1
ATOM 675 C C . PRO A 1 85 ? -0.899 3.619 -20.200 1.00 65.81 85 PRO A C 1
ATOM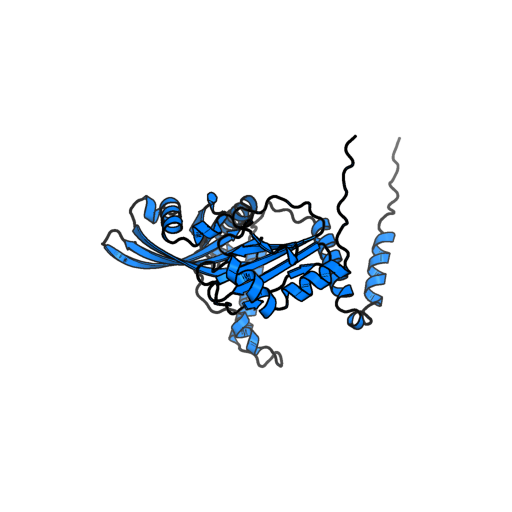 677 O O . PRO A 1 85 ? 0.305 3.710 -20.408 1.00 65.81 85 PRO A O 1
ATOM 680 N N . ALA A 1 86 ? -1.690 4.693 -20.155 1.00 68.75 86 ALA A N 1
ATOM 681 C CA . ALA A 1 86 ? -1.224 6.037 -20.526 1.00 68.75 86 ALA A CA 1
ATOM 682 C C . ALA A 1 86 ? 0.034 6.520 -19.762 1.00 68.75 86 ALA A C 1
ATOM 684 O O . ALA A 1 86 ? 0.713 7.445 -20.197 1.00 68.75 86 ALA A O 1
ATOM 685 N N . SER A 1 87 ? 0.339 5.915 -18.610 1.00 74.44 87 SER A N 1
ATOM 686 C CA . SER A 1 87 ? 1.534 6.175 -17.801 1.00 74.44 87 SER A CA 1
ATOM 687 C C . SER A 1 87 ? 2.755 5.315 -18.146 1.00 74.44 87 SER A C 1
ATOM 689 O O . SER A 1 87 ? 3.856 5.617 -17.682 1.00 74.44 87 SER A O 1
ATOM 691 N N . ALA A 1 88 ? 2.575 4.236 -18.905 1.00 85.56 88 ALA A N 1
ATOM 692 C CA . ALA A 1 88 ? 3.632 3.315 -19.283 1.00 85.56 88 ALA A CA 1
ATOM 693 C C . ALA A 1 88 ? 4.335 3.772 -20.565 1.00 85.56 88 ALA A C 1
ATOM 695 O O . ALA A 1 88 ? 3.729 4.309 -21.488 1.00 85.56 88 ALA A O 1
ATOM 696 N N . ARG A 1 89 ? 5.643 3.540 -20.615 1.00 89.00 89 ARG A N 1
ATOM 697 C CA . ARG A 1 89 ? 6.519 3.812 -21.756 1.00 89.00 89 ARG A CA 1
ATOM 698 C C . ARG A 1 89 ? 7.162 2.507 -22.205 1.00 89.00 89 ARG A C 1
ATOM 700 O O . ARG A 1 89 ? 7.409 1.639 -21.372 1.00 89.00 89 ARG A O 1
ATOM 707 N N . LEU A 1 90 ? 7.458 2.375 -23.492 1.00 90.62 90 LEU A N 1
ATOM 708 C CA . LEU A 1 90 ? 8.197 1.232 -24.022 1.00 90.62 90 LEU A CA 1
ATOM 709 C C . LEU A 1 90 ? 9.688 1.572 -24.114 1.00 90.62 90 LEU A C 1
ATOM 711 O O . LEU A 1 90 ? 10.060 2.595 -24.684 1.00 90.62 90 LEU A O 1
ATOM 715 N N . ILE A 1 91 ? 10.543 0.706 -23.579 1.00 91.81 91 ILE A N 1
ATOM 716 C CA . ILE A 1 91 ? 11.972 0.682 -23.893 1.00 91.81 91 ILE A CA 1
ATOM 717 C C . ILE A 1 91 ? 12.138 -0.251 -25.092 1.00 91.81 91 ILE A C 1
ATOM 719 O O . ILE A 1 91 ? 12.294 -1.462 -24.927 1.00 91.81 91 ILE A O 1
ATOM 723 N N . GLU A 1 92 ? 12.050 0.318 -26.298 1.00 88.50 92 GLU A N 1
ATOM 724 C CA . GLU A 1 92 ? 12.029 -0.427 -27.567 1.00 88.50 92 GLU A CA 1
ATOM 725 C C . GLU A 1 92 ? 13.168 -1.447 -27.715 1.00 88.50 92 GLU A C 1
ATOM 727 O O . GLU A 1 92 ? 12.862 -2.590 -28.053 1.00 88.50 92 GLU A O 1
ATOM 732 N N . PRO A 1 93 ? 14.445 -1.142 -27.376 1.00 87.81 93 PRO A N 1
ATOM 733 C CA . PRO A 1 93 ? 15.532 -2.119 -27.507 1.00 87.81 93 PRO A CA 1
ATOM 734 C C . PRO A 1 93 ? 15.329 -3.402 -26.691 1.00 87.81 93 PRO A C 1
ATOM 736 O O . PRO A 1 93 ? 15.980 -4.412 -26.953 1.00 87.81 93 PRO A O 1
ATOM 739 N N . LEU A 1 94 ? 14.457 -3.357 -25.681 1.00 88.19 94 LEU A N 1
ATOM 740 C CA . LEU A 1 94 ? 14.161 -4.470 -24.788 1.00 88.19 94 LEU A CA 1
ATOM 741 C C . LEU A 1 94 ? 12.745 -5.022 -24.966 1.00 88.19 94 LEU A C 1
ATOM 743 O O . LEU A 1 94 ? 12.466 -6.091 -24.434 1.00 88.19 94 LEU A O 1
ATOM 747 N N . GLY A 1 95 ? 11.846 -4.320 -25.663 1.00 88.44 95 GLY A N 1
ATOM 748 C CA . GLY A 1 95 ? 10.413 -4.641 -25.636 1.00 88.44 95 GLY A CA 1
ATOM 749 C C . GLY A 1 95 ? 9.828 -4.569 -24.217 1.00 88.44 95 GLY A C 1
ATOM 750 O O . GLY A 1 95 ? 8.954 -5.349 -23.848 1.00 88.44 95 GLY A O 1
ATOM 751 N N . MET A 1 96 ? 10.372 -3.686 -23.374 1.00 91.75 96 MET A N 1
ATOM 752 C CA . MET A 1 96 ? 10.089 -3.639 -21.938 1.00 91.75 96 MET A CA 1
ATOM 753 C C . MET A 1 96 ? 9.202 -2.448 -21.597 1.00 91.75 96 MET A C 1
ATOM 755 O O . MET A 1 96 ? 9.547 -1.308 -21.904 1.00 91.75 96 MET A O 1
ATOM 759 N N . GLN A 1 97 ? 8.087 -2.691 -20.913 1.00 92.12 97 GLN A N 1
ATOM 760 C CA . GLN A 1 97 ? 7.206 -1.618 -20.453 1.00 92.12 97 GLN A CA 1
ATOM 761 C C . GLN A 1 97 ? 7.721 -1.059 -19.130 1.00 92.12 97 GLN A C 1
ATOM 763 O O . GLN A 1 97 ? 8.070 -1.824 -18.231 1.00 92.12 97 GLN A O 1
ATOM 768 N N . VAL A 1 98 ? 7.752 0.264 -18.994 1.00 94.12 98 VAL A N 1
ATOM 769 C CA . VAL A 1 98 ? 8.226 0.953 -17.793 1.00 94.12 98 VAL A CA 1
ATOM 770 C C . VAL A 1 98 ? 7.237 2.013 -17.335 1.00 94.12 98 VAL A C 1
ATOM 772 O O . VAL A 1 98 ? 6.698 2.756 -18.148 1.00 94.12 98 VAL A O 1
ATOM 775 N N . TYR A 1 99 ? 6.996 2.111 -16.032 1.00 94.38 99 TYR A N 1
ATOM 776 C CA . TYR A 1 99 ? 6.094 3.111 -15.451 1.00 94.38 99 TYR A CA 1
ATOM 777 C C . TYR A 1 99 ? 6.538 3.515 -14.044 1.00 94.38 99 TYR A C 1
ATOM 779 O O . TYR A 1 99 ? 7.239 2.769 -13.358 1.00 94.38 99 TYR A O 1
ATOM 787 N N . SER A 1 100 ? 6.127 4.704 -13.598 1.00 94.06 100 SER A N 1
ATOM 788 C CA . SER A 1 100 ? 6.392 5.155 -12.225 1.00 94.06 100 SER A CA 1
ATOM 789 C C . SER A 1 100 ? 5.513 4.385 -11.239 1.00 94.06 100 SER A C 1
ATOM 791 O O . SER A 1 100 ? 4.364 4.068 -11.548 1.00 94.06 100 SER A O 1
ATOM 793 N N . PHE A 1 101 ? 6.018 4.123 -10.034 1.00 93.88 101 PHE A N 1
ATOM 794 C CA . PHE A 1 101 ? 5.279 3.436 -8.968 1.00 93.88 101 PHE A CA 1
ATOM 795 C C . PHE A 1 101 ? 3.901 4.037 -8.692 1.00 93.88 101 PHE A C 1
ATOM 797 O O . PHE A 1 101 ? 2.929 3.300 -8.549 1.00 93.88 101 PHE A O 1
ATOM 804 N N . GLU A 1 102 ? 3.795 5.362 -8.657 1.00 94.00 102 GLU A N 1
ATOM 805 C CA . GLU A 1 102 ? 2.551 6.071 -8.359 1.00 94.00 102 GLU A CA 1
ATOM 806 C C . GLU A 1 102 ? 1.486 5.831 -9.434 1.00 94.00 102 GLU A C 1
ATOM 808 O O . GLU A 1 102 ? 0.297 6.012 -9.185 1.00 94.00 102 GLU A O 1
ATOM 813 N N . GLN A 1 103 ? 1.921 5.416 -10.622 1.00 93.12 103 GLN A N 1
ATOM 814 C CA . GLN A 1 103 ? 1.109 5.216 -11.810 1.00 93.12 103 GLN A CA 1
ATOM 815 C C . GLN A 1 103 ? 1.004 3.734 -12.194 1.00 93.12 103 GLN A C 1
ATOM 817 O O . GLN A 1 103 ? 0.787 3.437 -13.372 1.00 93.12 103 GLN A O 1
ATOM 822 N N . ASP A 1 104 ? 1.174 2.817 -11.229 1.00 93.31 104 ASP A N 1
ATOM 823 C CA . ASP A 1 104 ? 0.970 1.382 -11.452 1.00 93.31 104 ASP A CA 1
ATOM 824 C C . ASP A 1 104 ? -0.429 1.153 -12.052 1.00 93.31 104 ASP A C 1
ATOM 826 O O . ASP A 1 104 ? -1.437 1.396 -11.378 1.00 93.31 104 ASP A O 1
ATOM 830 N N . PRO A 1 105 ? -0.521 0.676 -13.306 1.00 90.12 105 PRO A N 1
ATOM 831 C CA . PRO A 1 105 ? -1.793 0.551 -14.009 1.00 90.12 105 PRO A CA 1
ATOM 832 C C . PRO A 1 105 ? -2.730 -0.472 -13.370 1.00 90.12 105 PRO A C 1
ATOM 834 O O . PRO A 1 105 ? -3.946 -0.392 -13.530 1.00 90.12 105 PRO A O 1
ATOM 837 N N . ALA A 1 106 ? -2.187 -1.426 -12.614 1.00 90.62 106 ALA A N 1
ATOM 838 C CA . ALA A 1 106 ? -2.991 -2.383 -11.874 1.00 90.62 106 ALA A CA 1
ATOM 839 C C . ALA A 1 106 ? -3.486 -1.825 -10.532 1.00 90.62 106 ALA A C 1
ATOM 841 O O . ALA A 1 106 ? -4.277 -2.488 -9.869 1.00 90.62 106 ALA A O 1
ATOM 842 N N . LEU A 1 107 ? -3.012 -0.653 -10.097 1.00 94.06 107 LEU A N 1
ATOM 843 C CA . LEU A 1 107 ? -3.413 0.021 -8.861 1.00 94.06 107 LEU A CA 1
ATOM 844 C C . LEU A 1 107 ? -3.891 1.453 -9.168 1.00 94.06 107 LEU A C 1
ATOM 846 O O . LEU A 1 107 ? -3.289 2.414 -8.692 1.00 94.06 107 LEU A O 1
ATOM 850 N N . PRO A 1 108 ? -4.996 1.633 -9.912 1.00 89.50 108 PRO A N 1
ATOM 851 C CA . PRO A 1 108 ? -5.418 2.949 -10.403 1.00 89.50 108 PRO A CA 1
ATOM 852 C C . PRO A 1 108 ? -5.729 3.968 -9.289 1.00 89.50 108 PRO A C 1
ATOM 854 O O . PRO A 1 108 ? -5.599 5.171 -9.498 1.00 89.50 108 PRO A O 1
ATOM 857 N N . GLY A 1 109 ? -6.074 3.513 -8.078 1.00 94.00 109 GLY A N 1
ATOM 858 C CA . GLY A 1 109 ? -6.273 4.384 -6.913 1.00 94.00 109 GLY A CA 1
ATOM 859 C C . GLY A 1 109 ? -4.982 4.919 -6.277 1.00 94.00 109 GLY A C 1
ATOM 860 O O . GLY A 1 109 ? -5.049 5.785 -5.405 1.00 94.00 109 GLY A O 1
ATOM 861 N N . LEU A 1 110 ? -3.807 4.420 -6.678 1.00 96.06 110 LEU A N 1
ATOM 862 C CA . LEU A 1 110 ? -2.534 4.693 -6.008 1.00 96.06 110 LEU A CA 1
ATOM 863 C C . LEU A 1 110 ? -2.069 6.142 -6.182 1.00 96.06 110 LEU A C 1
ATOM 865 O O . LEU A 1 110 ? -1.723 6.778 -5.188 1.00 96.06 110 LEU A O 1
ATOM 869 N N . ALA A 1 111 ? -2.125 6.685 -7.402 1.00 95.31 111 ALA A N 1
ATOM 870 C CA . ALA A 1 111 ? -1.779 8.084 -7.664 1.00 95.31 111 ALA A CA 1
ATOM 871 C C . ALA A 1 111 ? -2.615 9.032 -6.792 1.00 95.31 111 ALA A C 1
ATOM 873 O O . ALA A 1 111 ? -2.091 9.945 -6.158 1.00 95.31 111 ALA A O 1
ATOM 874 N N . THR A 1 112 ? -3.920 8.769 -6.705 1.00 96.94 112 THR A N 1
ATOM 875 C CA . THR A 1 112 ? -4.848 9.548 -5.882 1.00 96.94 112 THR A CA 1
ATOM 876 C C . THR A 1 112 ? -4.579 9.383 -4.389 1.00 96.94 112 THR A C 1
ATOM 878 O O . THR A 1 112 ? -4.641 10.366 -3.657 1.00 96.94 112 THR A O 1
ATOM 881 N N . ALA A 1 113 ? -4.240 8.175 -3.929 1.00 97.75 113 ALA A N 1
ATOM 882 C CA . ALA A 1 113 ? -3.893 7.926 -2.532 1.00 97.75 113 ALA A CA 1
ATOM 883 C C . ALA A 1 113 ? -2.589 8.621 -2.101 1.00 97.75 113 ALA A C 1
ATOM 885 O O . ALA A 1 113 ? -2.441 8.966 -0.929 1.00 97.75 113 ALA A O 1
ATOM 886 N N . LEU A 1 114 ? -1.652 8.824 -3.031 1.00 97.31 114 LEU A N 1
ATOM 887 C CA . LEU A 1 114 ? -0.377 9.498 -2.780 1.00 97.31 114 LEU A CA 1
ATOM 888 C C . LEU A 1 114 ? -0.450 11.022 -2.938 1.00 97.31 114 LEU A C 1
ATOM 890 O O . LEU A 1 114 ? 0.405 11.715 -2.389 1.00 97.31 114 LEU A O 1
ATOM 894 N N . ASP A 1 115 ? -1.462 11.548 -3.631 1.00 97.81 115 ASP A N 1
ATOM 895 C CA . ASP A 1 115 ? -1.710 12.986 -3.757 1.00 97.81 115 ASP A CA 1
ATOM 896 C C . ASP A 1 115 ? -2.350 13.544 -2.468 1.00 97.81 115 ASP A C 1
ATOM 898 O O . ASP A 1 115 ? -3.509 13.226 -2.178 1.00 97.81 115 ASP A O 1
ATOM 902 N N . PRO A 1 116 ? -1.659 14.423 -1.709 1.00 97.94 116 PRO A N 1
ATOM 903 C CA . PRO A 1 116 ? -2.158 14.957 -0.439 1.00 97.94 116 PRO A CA 1
ATOM 904 C C . PRO A 1 116 ? -3.513 15.662 -0.526 1.00 97.94 116 PRO A C 1
ATOM 906 O O . PRO A 1 116 ? -4.283 15.635 0.432 1.00 97.94 116 PRO A O 1
ATOM 909 N N . ARG A 1 117 ? -3.812 16.326 -1.649 1.00 97.88 117 ARG A N 1
ATOM 910 C CA . ARG A 1 117 ? -5.056 17.087 -1.818 1.00 97.88 117 ARG A CA 1
ATOM 911 C C . ARG A 1 117 ? -6.210 16.147 -2.125 1.00 97.88 117 ARG A C 1
ATOM 913 O O . ARG A 1 117 ? -7.268 16.274 -1.509 1.00 97.88 117 ARG A O 1
ATOM 920 N N . ARG A 1 118 ? -6.004 15.203 -3.046 1.00 98.00 118 ARG A N 1
ATOM 921 C CA . ARG A 1 118 ? -7.056 14.273 -3.468 1.00 98.00 118 ARG A CA 1
ATOM 922 C C . ARG A 1 118 ? -7.390 13.264 -2.375 1.00 98.00 118 ARG A C 1
ATOM 924 O O . ARG A 1 118 ? -8.569 13.059 -2.102 1.00 98.00 118 ARG A O 1
ATOM 931 N N . ILE A 1 119 ? -6.391 12.700 -1.688 1.00 98.19 119 ILE A N 1
ATOM 932 C CA . ILE A 1 119 ? -6.671 11.779 -0.579 1.00 98.19 119 ILE A CA 1
ATOM 933 C C . ILE A 1 119 ? -7.341 12.484 0.600 1.00 98.19 119 ILE A C 1
ATOM 935 O O . ILE A 1 119 ? -8.209 11.901 1.240 1.00 98.19 119 ILE A O 1
ATOM 939 N N . ARG A 1 120 ? -6.997 13.750 0.872 1.00 98.12 120 ARG A N 1
ATOM 940 C CA . ARG A 1 120 ? -7.682 14.541 1.900 1.00 98.12 120 ARG A CA 1
ATOM 941 C C . ARG A 1 120 ? -9.165 14.696 1.583 1.00 98.12 120 ARG A C 1
ATOM 943 O O . ARG A 1 120 ? -9.975 14.492 2.476 1.00 98.12 120 ARG A O 1
ATOM 950 N N . ALA A 1 121 ? -9.509 15.031 0.338 1.00 97.50 121 ALA A N 1
ATOM 951 C CA . ALA A 1 121 ? -10.904 15.136 -0.090 1.00 97.50 121 ALA A CA 1
ATOM 952 C C . ALA A 1 121 ? -11.639 13.794 0.068 1.00 97.50 121 ALA A C 1
ATOM 954 O O . ALA A 1 121 ? -12.681 13.743 0.712 1.00 97.50 121 ALA A O 1
ATOM 955 N N . ALA A 1 122 ? -11.036 12.700 -0.406 1.00 97.75 122 ALA A N 1
ATOM 956 C CA . ALA A 1 122 ? -11.637 11.372 -0.308 1.00 97.75 122 ALA A CA 1
ATOM 957 C C . ALA A 1 122 ? -11.820 10.901 1.150 1.00 97.75 122 ALA A C 1
ATOM 959 O O . ALA A 1 122 ? -12.824 10.278 1.481 1.00 97.75 122 ALA A O 1
ATOM 960 N N . LEU A 1 123 ? -10.878 11.213 2.049 1.00 97.62 123 LEU A N 1
ATOM 961 C CA . LEU A 1 123 ? -11.017 10.917 3.479 1.00 97.62 123 LEU A CA 1
ATOM 962 C C . LEU A 1 123 ? -12.072 11.798 4.151 1.00 97.62 123 LEU A C 1
ATOM 964 O O . LEU A 1 123 ? -12.823 11.291 4.978 1.00 97.62 123 LEU A O 1
ATOM 968 N N . ALA A 1 124 ? -12.143 13.082 3.792 1.00 96.31 124 ALA A N 1
ATOM 969 C CA . ALA A 1 124 ? -13.157 14.001 4.303 1.00 96.31 124 ALA A CA 1
ATOM 970 C C . ALA A 1 124 ? -14.581 13.559 3.928 1.00 96.31 124 ALA A C 1
ATOM 972 O O . ALA A 1 124 ? -15.485 13.716 4.738 1.00 96.31 124 ALA A O 1
ATOM 973 N N . GLU A 1 125 ? -14.775 12.961 2.749 1.00 96.12 125 GLU A N 1
ATOM 974 C CA . GLU A 1 125 ? -16.056 12.363 2.343 1.00 96.12 125 GLU A CA 1
ATOM 975 C C . GLU A 1 125 ? -16.312 10.977 2.949 1.00 96.12 125 GLU A C 1
ATOM 977 O O . GLU A 1 125 ? -17.460 10.606 3.186 1.00 96.12 125 GLU A O 1
ATOM 982 N N . ALA A 1 126 ? -15.275 10.174 3.187 1.00 95.56 126 ALA A N 1
ATOM 983 C CA . ALA A 1 126 ? -15.458 8.806 3.669 1.00 95.56 126 ALA A CA 1
ATOM 984 C C . ALA A 1 126 ? -15.687 8.714 5.187 1.00 95.56 126 ALA A C 1
ATOM 986 O O . ALA A 1 126 ? -16.303 7.753 5.648 1.00 95.56 126 ALA A O 1
ATOM 987 N N . LEU A 1 127 ? -15.179 9.675 5.966 1.00 95.56 127 LEU A N 1
ATOM 988 C CA . LEU A 1 127 ? -15.156 9.605 7.429 1.00 95.56 127 LEU A CA 1
ATOM 989 C C . LEU A 1 127 ? -16.209 10.528 8.069 1.00 95.56 127 LEU A C 1
ATOM 991 O O . LEU A 1 127 ? -16.156 11.743 7.848 1.00 95.56 127 LEU A O 1
ATOM 995 N N . PRO A 1 128 ? -17.149 9.989 8.877 1.00 94.25 128 PRO A N 1
ATOM 996 C CA . PRO A 1 128 ? -18.223 10.772 9.495 1.00 94.25 128 PRO A CA 1
ATOM 997 C C . PRO A 1 128 ? -17.722 11.953 10.326 1.00 94.25 128 PRO A C 1
ATOM 999 O O . PRO A 1 128 ? -18.284 13.041 10.248 1.00 94.25 128 PRO A O 1
ATOM 1002 N N . GLU A 1 129 ? -16.614 11.787 11.055 1.00 94.12 129 GLU A N 1
ATOM 1003 C CA . GLU A 1 129 ? -16.060 12.850 11.894 1.00 94.12 129 GLU A CA 1
ATOM 1004 C C . GLU A 1 129 ? -15.680 14.115 11.108 1.00 94.12 129 GLU A C 1
ATOM 1006 O O . GLU A 1 129 ? -15.691 15.201 11.685 1.00 94.12 129 GLU A O 1
ATOM 1011 N N . TYR A 1 130 ? -15.382 13.996 9.810 1.00 95.25 130 TYR A N 1
ATOM 1012 C CA . TYR A 1 130 ? -15.099 15.138 8.937 1.00 95.25 130 TYR A CA 1
ATOM 1013 C C . TYR A 1 130 ? -16.345 15.646 8.222 1.00 95.25 130 TYR A C 1
ATOM 1015 O O . TYR A 1 130 ? -16.536 16.856 8.112 1.00 95.25 130 TYR A O 1
ATOM 1023 N N . ARG A 1 131 ? -17.213 14.737 7.766 1.00 93.88 131 ARG A N 1
ATOM 1024 C CA . ARG A 1 131 ? -18.460 15.109 7.088 1.00 93.88 131 ARG A CA 1
ATOM 1025 C C . ARG A 1 131 ? -19.410 15.888 7.981 1.00 93.88 131 ARG A C 1
ATOM 1027 O O . ARG A 1 131 ? -20.024 16.848 7.528 1.00 93.88 131 ARG A O 1
ATOM 1034 N N . ASP A 1 132 ? -19.513 15.471 9.236 1.00 92.88 132 ASP A N 1
ATOM 1035 C CA . ASP A 1 132 ? -20.485 16.009 10.184 1.00 92.88 132 ASP A CA 1
ATOM 1036 C C . ASP A 1 132 ? -19.933 17.243 10.925 1.00 92.88 132 ASP A C 1
ATOM 1038 O O . ASP A 1 132 ? -20.573 17.776 11.829 1.00 92.88 132 ASP A O 1
ATOM 1042 N N . GLY A 1 133 ? -18.729 17.707 10.560 1.00 88.88 133 GLY A N 1
ATOM 1043 C CA . GLY A 1 133 ? -18.094 18.893 11.138 1.00 88.88 133 GLY A CA 1
ATOM 1044 C C . GLY A 1 133 ? -17.552 18.704 12.558 1.00 88.88 133 GLY A C 1
ATOM 1045 O O . GLY A 1 133 ? -17.170 19.681 13.198 1.00 88.88 133 GLY A O 1
ATOM 1046 N N . GLY A 1 134 ? -17.487 17.467 13.065 1.00 91.88 134 GLY A N 1
ATOM 1047 C CA . GLY A 1 134 ? -16.895 17.175 14.377 1.00 91.88 134 GLY A CA 1
ATOM 1048 C C . GLY A 1 134 ? -15.383 17.428 14.422 1.00 91.88 134 GLY A C 1
ATOM 1049 O O . GLY A 1 134 ? -14.825 17.720 15.485 1.00 91.88 134 GLY A O 1
ATOM 1050 N N . ARG A 1 135 ? -14.720 17.321 13.266 1.00 95.50 135 ARG A N 1
ATOM 1051 C CA . ARG A 1 135 ? -13.303 17.603 13.038 1.00 95.50 135 ARG A CA 1
ATOM 1052 C C . ARG A 1 135 ? -13.091 18.206 11.653 1.00 95.50 135 ARG A C 1
ATOM 1054 O O . ARG A 1 135 ? -13.785 17.878 10.699 1.00 95.50 135 ARG A O 1
ATOM 1061 N N . GLU A 1 136 ? -12.057 19.020 11.524 1.00 96.81 136 GLU A N 1
ATOM 1062 C CA . GLU A 1 136 ? -11.546 19.532 10.258 1.00 96.81 136 GLU A CA 1
ATOM 1063 C C . GLU A 1 136 ? -10.238 18.809 9.909 1.00 96.81 136 GLU A C 1
ATOM 1065 O O . GLU A 1 136 ? -9.274 18.826 10.680 1.00 96.81 136 GLU A O 1
ATOM 1070 N N . LEU A 1 137 ? -10.179 18.184 8.731 1.00 97.88 137 LEU A N 1
ATOM 1071 C CA . LEU A 1 137 ? -8.962 17.552 8.226 1.00 97.88 137 LEU A CA 1
ATOM 1072 C C . LEU A 1 137 ? -8.095 18.584 7.488 1.00 97.88 137 LEU A C 1
ATOM 1074 O O . LEU A 1 137 ? -8.372 18.943 6.344 1.00 97.88 137 LEU A O 1
ATOM 1078 N N . LEU A 1 138 ? -7.018 19.043 8.126 1.00 97.94 138 LEU A N 1
ATOM 1079 C CA . LEU A 1 138 ? -6.169 20.122 7.611 1.00 97.94 138 LEU A CA 1
ATOM 1080 C C . LEU A 1 138 ? -5.198 19.623 6.534 1.00 97.94 138 LEU A C 1
ATOM 1082 O O . LEU A 1 138 ? -5.084 20.205 5.446 1.00 97.94 138 LEU A O 1
ATOM 1086 N N . SER A 1 139 ? -4.491 18.527 6.817 1.00 97.81 139 SER A N 1
ATOM 1087 C CA . SER A 1 139 ? -3.529 17.933 5.887 1.00 97.81 139 SER A CA 1
ATOM 1088 C C . SER A 1 139 ? -3.394 16.424 6.066 1.00 97.81 139 SER A C 1
ATOM 1090 O O . SER A 1 139 ? -3.670 15.871 7.130 1.00 97.81 139 SER A O 1
ATOM 1092 N N . VAL A 1 140 ? -2.965 15.762 4.989 1.00 98.38 140 VAL A N 1
ATOM 1093 C CA . VAL A 1 140 ? -2.707 14.322 4.944 1.00 98.38 140 VAL A CA 1
ATOM 1094 C C . VAL A 1 140 ? -1.404 14.095 4.200 1.00 98.38 140 VAL A C 1
ATOM 1096 O O . VAL A 1 140 ? -1.196 14.658 3.126 1.00 98.38 140 VAL A O 1
ATOM 1099 N N . ARG A 1 141 ? -0.532 13.247 4.742 1.00 97.81 141 ARG A N 1
ATOM 1100 C CA . ARG A 1 141 ? 0.658 12.765 4.040 1.00 97.81 141 ARG A CA 1
ATOM 1101 C C . ARG A 1 141 ? 0.638 11.249 3.968 1.00 97.81 141 ARG A C 1
ATOM 1103 O O . ARG A 1 141 ? 0.652 10.588 5.001 1.00 97.81 141 ARG A O 1
ATOM 1110 N N . ALA A 1 142 ? 0.668 10.714 2.754 1.00 98.06 142 ALA A N 1
ATOM 1111 C CA . ALA A 1 142 ? 0.833 9.289 2.513 1.00 98.06 142 ALA A CA 1
ATOM 1112 C C . ALA A 1 142 ? 2.320 8.928 2.371 1.00 98.06 142 ALA A C 1
ATOM 1114 O O . ALA A 1 142 ? 3.100 9.661 1.761 1.00 98.06 142 ALA A O 1
ATOM 1115 N N . ARG A 1 143 ? 2.720 7.787 2.933 1.00 97.25 143 ARG A N 1
ATOM 1116 C CA . ARG A 1 143 ? 4.058 7.201 2.791 1.00 97.25 143 ARG A CA 1
ATOM 1117 C C . ARG A 1 143 ? 3.928 5.708 2.486 1.00 97.25 143 ARG A C 1
ATOM 1119 O O . ARG A 1 143 ? 3.377 4.986 3.320 1.00 97.25 143 ARG A O 1
ATOM 1126 N N . PRO A 1 144 ? 4.413 5.216 1.334 1.00 96.44 144 PRO A N 1
ATOM 1127 C CA . PRO A 1 144 ? 4.464 3.783 1.063 1.00 96.44 144 PRO A CA 1
ATOM 1128 C C . PRO A 1 144 ? 5.289 3.056 2.129 1.00 96.44 144 PRO A C 1
ATOM 1130 O O . PRO A 1 144 ? 6.373 3.500 2.491 1.00 96.44 144 PRO A O 1
ATOM 1133 N N . LEU A 1 145 ? 4.769 1.938 2.628 1.00 95.75 145 LEU A N 1
ATOM 1134 C CA . LEU A 1 145 ? 5.476 1.035 3.543 1.00 95.75 145 LEU A CA 1
ATOM 1135 C C . LEU A 1 145 ? 5.893 -0.247 2.836 1.00 95.75 145 LEU A C 1
ATOM 1137 O O . LEU A 1 145 ? 6.978 -0.773 3.058 1.00 95.75 145 LEU A O 1
ATOM 1141 N N . ARG A 1 146 ? 4.999 -0.782 2.000 1.00 94.75 146 ARG A N 1
ATOM 1142 C CA . ARG A 1 146 ? 5.255 -2.008 1.252 1.00 94.75 146 ARG A CA 1
ATOM 1143 C C . ARG A 1 146 ? 4.484 -2.004 -0.046 1.00 94.75 146 ARG A C 1
ATOM 1145 O O . ARG A 1 146 ? 3.255 -2.006 -0.046 1.00 94.75 146 ARG A O 1
ATOM 1152 N N . TYR A 1 147 ? 5.215 -2.121 -1.137 1.00 94.75 147 TYR A N 1
ATOM 1153 C CA . TYR A 1 147 ? 4.660 -2.232 -2.469 1.00 94.75 147 TYR A CA 1
ATOM 1154 C C . TYR A 1 147 ? 4.879 -3.643 -3.023 1.00 94.75 147 TYR A C 1
ATOM 1156 O O . TYR A 1 147 ? 5.923 -4.263 -2.827 1.00 94.75 147 TYR A O 1
ATOM 1164 N N . ARG A 1 148 ? 3.847 -4.190 -3.665 1.00 93.00 148 ARG A N 1
ATOM 1165 C CA . ARG A 1 148 ? 3.907 -5.415 -4.463 1.00 93.00 148 ARG A CA 1
ATOM 1166 C C . ARG A 1 148 ? 3.336 -5.065 -5.842 1.00 93.00 148 ARG A C 1
ATOM 1168 O O . ARG A 1 148 ? 2.103 -4.987 -5.936 1.00 93.00 148 ARG A O 1
ATOM 1175 N N . PRO A 1 149 ? 4.198 -4.858 -6.859 1.00 91.62 149 PRO A N 1
ATOM 1176 C CA . PRO A 1 149 ? 3.781 -4.444 -8.194 1.00 91.62 149 PRO A CA 1
ATOM 1177 C C . PRO A 1 149 ? 2.620 -5.262 -8.729 1.00 91.62 149 PRO A C 1
ATOM 1179 O O . PRO A 1 149 ? 2.580 -6.487 -8.558 1.00 91.62 149 PRO A O 1
ATOM 1182 N N . GLY A 1 150 ? 1.644 -4.590 -9.331 1.00 89.94 150 GLY A N 1
ATOM 1183 C CA . GLY A 1 150 ? 0.520 -5.270 -9.956 1.00 89.94 150 GLY A CA 1
ATOM 1184 C C . GLY A 1 150 ? -0.519 -5.836 -8.980 1.00 89.94 150 GLY A C 1
ATOM 1185 O O . GLY A 1 150 ? -1.462 -6.507 -9.406 1.00 89.94 150 GLY A O 1
ATOM 1186 N N . LYS A 1 151 ? -0.315 -5.700 -7.659 1.00 92.12 151 LYS A N 1
ATOM 1187 C CA . LYS A 1 151 ? -1.087 -6.453 -6.653 1.00 92.12 151 LYS A CA 1
ATOM 1188 C C . LYS A 1 151 ? -1.642 -5.604 -5.528 1.00 92.12 151 LYS A C 1
ATOM 1190 O O . LYS A 1 151 ? -2.841 -5.714 -5.245 1.00 92.12 151 LYS A O 1
ATOM 1195 N N . ARG A 1 152 ? -0.777 -4.879 -4.815 1.00 96.25 152 ARG A N 1
ATOM 1196 C CA . ARG A 1 152 ? -1.168 -4.073 -3.649 1.00 96.25 152 ARG A CA 1
ATOM 1197 C C . ARG A 1 152 ? -0.070 -3.126 -3.187 1.00 96.25 152 ARG A C 1
ATOM 1199 O O . ARG A 1 152 ? 1.112 -3.445 -3.305 1.00 96.25 152 ARG A O 1
ATOM 1206 N N . CYS A 1 153 ? -0.475 -2.050 -2.525 1.00 98.00 153 CYS A N 1
ATOM 1207 C CA . CYS A 1 153 ? 0.424 -1.169 -1.787 1.00 98.00 153 CYS A CA 1
ATOM 1208 C C . CYS A 1 153 ? -0.134 -0.888 -0.388 1.00 98.00 153 CYS A C 1
ATOM 1210 O O . CYS A 1 153 ? -1.305 -0.544 -0.247 1.00 98.00 153 CYS A O 1
ATOM 1212 N N . THR A 1 154 ? 0.691 -1.062 0.643 1.00 98.31 154 THR A N 1
ATOM 1213 C CA . THR A 1 154 ? 0.397 -0.637 2.016 1.00 98.31 154 THR A CA 1
ATOM 1214 C C . THR A 1 154 ? 1.079 0.701 2.265 1.00 98.31 154 THR A C 1
ATOM 1216 O O . THR A 1 154 ? 2.274 0.837 2.002 1.00 98.31 154 THR A O 1
ATOM 1219 N N . MET A 1 155 ? 0.336 1.664 2.801 1.00 98.38 155 MET A N 1
ATOM 1220 C CA . MET A 1 155 ? 0.771 3.036 3.048 1.00 98.38 155 MET A CA 1
ATOM 1221 C C . MET A 1 155 ? 0.429 3.456 4.478 1.00 98.38 155 MET A C 1
ATOM 1223 O O . MET A 1 155 ? -0.589 3.040 5.031 1.00 98.38 155 MET A O 1
ATOM 1227 N N . ARG A 1 156 ? 1.268 4.310 5.060 1.00 98.50 156 ARG A N 1
ATOM 1228 C CA . ARG A 1 156 ? 0.974 5.068 6.275 1.00 98.50 156 ARG A CA 1
ATOM 1229 C C . ARG A 1 156 ? 0.435 6.437 5.890 1.00 98.50 156 ARG A C 1
ATOM 1231 O O . ARG A 1 156 ? 1.009 7.088 5.023 1.00 98.50 156 ARG A O 1
ATOM 1238 N N . PHE A 1 157 ? -0.613 6.876 6.566 1.00 98.62 157 PHE A N 1
ATOM 1239 C CA . PHE A 1 157 ? -1.195 8.200 6.430 1.00 98.62 157 PHE A CA 1
ATOM 1240 C C . PHE A 1 157 ? -1.002 8.949 7.742 1.00 98.62 157 PHE A C 1
ATOM 1242 O O . P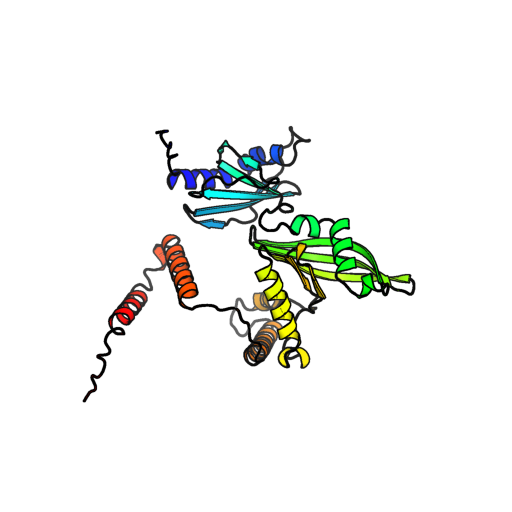HE A 1 157 ? -1.492 8.517 8.784 1.00 98.62 157 PHE A O 1
ATOM 1249 N N . ASP A 1 158 ? -0.273 10.057 7.685 1.00 98.44 158 ASP A N 1
ATOM 1250 C CA . ASP A 1 158 ? -0.138 10.988 8.799 1.00 98.44 158 ASP A CA 1
ATOM 1251 C C . ASP A 1 158 ? -1.119 12.145 8.570 1.00 98.44 158 ASP A C 1
ATOM 1253 O O . ASP A 1 158 ? -1.025 12.853 7.563 1.00 98.44 158 ASP A O 1
ATOM 1257 N N . LEU A 1 159 ? -2.086 12.295 9.473 1.00 98.31 159 LEU A N 1
ATOM 1258 C CA . LEU A 1 159 ? -3.156 13.286 9.409 1.00 98.31 159 LEU A CA 1
ATOM 1259 C C . LEU A 1 159 ? -2.886 14.395 10.430 1.00 98.31 159 LEU A C 1
ATOM 1261 O O . LEU A 1 159 ? -2.477 14.124 11.564 1.00 98.31 159 LEU A O 1
ATOM 1265 N N . LEU A 1 160 ? -3.140 15.638 10.025 1.00 98.44 160 LEU A N 1
ATOM 1266 C CA . LEU A 1 160 ? -3.263 16.786 10.917 1.00 98.44 160 LEU A CA 1
ATOM 1267 C C . LEU A 1 160 ? -4.722 17.234 10.920 1.00 98.44 160 LEU A C 1
ATOM 1269 O O . LEU A 1 160 ? -5.276 17.567 9.872 1.00 98.44 160 LEU A O 1
ATOM 1273 N N . GLU A 1 161 ? -5.316 17.256 12.102 1.00 97.69 161 GLU A N 1
ATOM 1274 C CA . GLU A 1 161 ? -6.736 17.511 12.317 1.00 97.69 161 GLU A CA 1
ATOM 1275 C C . GLU A 1 161 ? -6.919 18.665 13.305 1.00 97.69 161 GLU A C 1
ATOM 1277 O O . GLU A 1 161 ? -6.044 18.931 14.135 1.00 97.69 161 GLU A O 1
ATOM 1282 N N . ARG A 1 162 ? -8.072 19.325 13.231 1.00 97.62 162 ARG A N 1
ATOM 1283 C CA . ARG A 1 162 ? -8.554 20.284 14.225 1.00 97.62 162 ARG A CA 1
ATOM 1284 C C . ARG A 1 162 ? -9.911 19.821 14.742 1.00 97.62 162 ARG A C 1
ATOM 1286 O O . ARG A 1 162 ? -10.768 19.469 13.940 1.00 97.62 162 ARG A O 1
ATOM 1293 N N . ASP A 1 163 ? -10.109 19.795 16.052 1.00 94.38 163 ASP A N 1
ATOM 1294 C CA . ASP A 1 163 ? -11.420 19.482 16.629 1.00 94.38 163 ASP A CA 1
ATOM 1295 C C . ASP A 1 163 ? -12.354 20.706 16.667 1.00 94.38 163 ASP A C 1
ATOM 1297 O O . ASP A 1 163 ? -11.957 21.831 16.359 1.00 94.38 163 ASP A O 1
ATOM 1301 N N . ALA A 1 164 ? -13.610 20.494 17.067 1.00 90.81 164 ALA A N 1
ATOM 1302 C CA . ALA A 1 164 ? -14.600 21.565 17.186 1.00 90.81 164 ALA A CA 1
ATOM 1303 C C . ALA A 1 164 ? -14.215 22.675 18.191 1.00 90.81 164 ALA A C 1
ATOM 1305 O O . ALA A 1 164 ? -14.706 23.796 18.076 1.00 90.81 164 ALA A O 1
ATOM 1306 N N . ALA A 1 165 ? -13.333 22.392 19.158 1.00 92.62 165 ALA A N 1
ATOM 1307 C CA . ALA A 1 165 ? -12.810 23.379 20.105 1.00 92.62 165 ALA A CA 1
ATOM 1308 C C . ALA A 1 165 ? -11.591 24.148 19.552 1.00 92.62 165 ALA A C 1
ATOM 1310 O O . ALA A 1 165 ? -11.063 25.041 20.215 1.00 92.62 165 ALA A O 1
ATOM 1311 N N . GLY A 1 166 ? -11.140 23.819 18.338 1.00 94.31 166 GLY A N 1
ATOM 1312 C CA . GLY A 1 166 ? -9.990 24.429 17.681 1.00 94.31 166 GLY A CA 1
ATOM 1313 C C . GLY A 1 166 ? -8.646 23.785 18.031 1.00 94.31 166 GLY A C 1
ATOM 1314 O O . GLY A 1 166 ? -7.614 24.253 17.540 1.00 94.31 166 GLY A O 1
ATOM 1315 N N . ALA A 1 167 ? -8.622 22.720 18.837 1.00 96.75 167 ALA A N 1
ATOM 1316 C CA . ALA A 1 167 ? -7.387 22.054 19.229 1.00 96.75 167 ALA A CA 1
ATOM 1317 C C . ALA A 1 167 ? -6.825 21.209 18.077 1.00 96.75 167 ALA A C 1
ATOM 1319 O O . ALA A 1 167 ? -7.551 20.502 17.377 1.00 96.75 167 ALA A O 1
ATOM 1320 N N . LEU A 1 168 ? -5.505 21.284 17.882 1.00 98.00 168 LEU A N 1
ATOM 1321 C CA . LEU A 1 168 ? -4.802 20.520 16.854 1.00 98.00 168 LEU A CA 1
ATOM 1322 C C . LEU A 1 168 ? -4.439 19.123 17.360 1.00 98.00 168 LEU A C 1
ATOM 1324 O O . LEU A 1 168 ? -3.862 18.975 18.437 1.00 98.00 168 LEU A O 1
ATOM 1328 N N . ALA A 1 169 ? -4.685 18.111 16.532 1.00 96.81 169 ALA A N 1
ATOM 1329 C CA . ALA A 1 169 ? -4.338 16.724 16.808 1.00 96.81 169 ALA A CA 1
ATOM 1330 C C . ALA A 1 169 ? -3.621 16.081 15.616 1.00 96.81 169 ALA A C 1
ATOM 1332 O O . ALA A 1 169 ? -3.861 16.414 14.455 1.00 96.81 169 ALA A O 1
ATOM 1333 N N . ARG A 1 170 ? -2.730 15.128 15.910 1.00 97.12 170 ARG A N 1
ATOM 1334 C CA . ARG A 1 170 ? -2.109 14.263 14.901 1.00 97.12 170 ARG A CA 1
ATOM 1335 C C . ARG A 1 170 ? -2.667 12.859 15.030 1.00 97.12 170 ARG A C 1
ATOM 1337 O O . ARG A 1 170 ? -2.710 12.315 16.131 1.00 97.12 170 ARG A O 1
ATOM 1344 N N . ARG A 1 171 ? -3.023 12.255 13.900 1.00 95.94 171 ARG A N 1
ATOM 1345 C CA . ARG A 1 171 ? -3.525 10.880 13.830 1.00 95.94 171 ARG A CA 1
ATOM 1346 C C . ARG A 1 171 ? -2.739 10.100 12.790 1.00 95.94 171 ARG A C 1
ATOM 1348 O O . ARG A 1 171 ? -2.321 10.641 11.771 1.00 95.94 171 ARG A O 1
ATOM 1355 N N . THR A 1 172 ? -2.522 8.820 13.060 1.00 97.88 172 THR A N 1
ATOM 1356 C CA . THR A 1 172 ? -1.936 7.890 12.092 1.00 97.88 172 THR A CA 1
ATOM 1357 C C . THR A 1 172 ? -2.999 6.903 11.649 1.00 97.88 172 THR A C 1
ATOM 1359 O O . THR A 1 172 ? -3.695 6.343 12.491 1.00 97.88 172 THR A O 1
ATOM 1362 N N . LEU A 1 173 ? -3.087 6.668 10.344 1.00 98.12 173 LEU A N 1
ATOM 1363 C CA . LEU A 1 173 ? -3.869 5.591 9.747 1.00 98.12 173 LEU A CA 1
ATOM 1364 C C . LEU A 1 173 ? -2.980 4.752 8.827 1.00 98.12 173 LEU A C 1
ATOM 1366 O O . LEU A 1 173 ? -1.940 5.209 8.349 1.00 98.12 173 LEU A O 1
ATOM 1370 N N . TYR A 1 174 ? -3.409 3.531 8.537 1.00 98.44 174 TYR A N 1
ATOM 1371 C CA . TYR A 1 174 ? -2.781 2.661 7.550 1.00 98.44 174 TYR A CA 1
ATOM 1372 C C . TYR A 1 174 ? -3.785 2.326 6.460 1.00 98.44 174 TYR A C 1
ATOM 1374 O O . TYR A 1 174 ? -4.903 1.920 6.749 1.00 98.44 174 TYR A O 1
ATOM 1382 N N . GLY A 1 175 ? -3.396 2.491 5.202 1.00 98.06 175 GLY A N 1
ATOM 1383 C CA . GLY A 1 175 ? -4.244 2.161 4.064 1.00 98.06 175 GLY A CA 1
ATOM 1384 C C . GLY A 1 175 ? -3.612 1.087 3.202 1.00 98.06 175 GLY A C 1
ATOM 1385 O O . GLY A 1 175 ? -2.392 1.030 3.037 1.00 98.06 175 GLY A O 1
ATOM 1386 N N . LYS A 1 176 ? -4.446 0.221 2.637 1.00 98.25 176 LYS A N 1
ATOM 1387 C CA . LYS A 1 176 ? -4.014 -0.828 1.721 1.00 98.25 176 LYS A CA 1
ATOM 1388 C C . LYS A 1 176 ? -4.796 -0.757 0.422 1.00 98.25 176 LYS A C 1
ATOM 1390 O O . LYS A 1 176 ? -5.985 -1.066 0.399 1.00 98.25 176 LYS A O 1
ATOM 1395 N N . ALA A 1 177 ? -4.108 -0.337 -0.634 1.00 98.06 177 ALA A N 1
ATOM 1396 C CA . ALA A 1 177 ? -4.624 -0.305 -1.992 1.00 98.06 177 ALA A CA 1
ATOM 1397 C C . ALA A 1 177 ? -4.540 -1.704 -2.610 1.00 98.06 177 ALA A C 1
ATOM 1399 O O . ALA A 1 177 ? -3.542 -2.414 -2.428 1.00 98.06 177 ALA A O 1
ATOM 1400 N N . TYR A 1 178 ? -5.572 -2.094 -3.350 1.00 97.00 178 TYR A N 1
ATOM 1401 C CA . TYR A 1 178 ? -5.667 -3.380 -4.034 1.00 97.00 178 TYR A CA 1
ATOM 1402 C C . TYR A 1 178 ? -5.907 -3.194 -5.531 1.00 97.00 178 TYR A C 1
ATOM 1404 O O . TYR A 1 178 ? -6.461 -2.195 -5.964 1.00 97.00 178 TYR A O 1
ATOM 1412 N N . HIS A 1 179 ? -5.538 -4.213 -6.304 1.00 94.31 179 HIS A N 1
ATOM 1413 C CA . HIS A 1 179 ? -5.743 -4.243 -7.755 1.00 94.31 179 HIS A CA 1
ATOM 1414 C C . HIS A 1 179 ? -7.171 -4.585 -8.206 1.00 94.31 179 HIS A C 1
ATOM 1416 O O . HIS A 1 179 ? -7.467 -4.548 -9.394 1.00 94.31 179 HIS A O 1
ATOM 1422 N N . GLN A 1 180 ? -8.046 -4.995 -7.285 1.00 93.75 180 GLN A N 1
ATOM 1423 C CA . GLN A 1 180 ? -9.404 -5.439 -7.597 1.00 93.75 180 GLN A CA 1
ATOM 1424 C C . GLN A 1 180 ? -10.384 -4.953 -6.535 1.00 93.75 180 GLN A C 1
ATOM 1426 O O . GLN A 1 180 ? -10.192 -5.221 -5.344 1.00 93.75 180 GLN A O 1
ATOM 1431 N N . LEU A 1 181 ? -11.480 -4.337 -6.984 1.00 95.19 181 LEU A N 1
ATOM 1432 C CA . LEU A 1 181 ? -12.531 -3.809 -6.118 1.00 95.19 181 LEU A CA 1
ATOM 1433 C C . LEU A 1 181 ? -13.165 -4.907 -5.263 1.00 95.19 181 LEU A C 1
ATOM 1435 O O . LEU A 1 181 ? -13.206 -4.784 -4.041 1.00 95.19 181 LEU A O 1
ATOM 1439 N N . GLY A 1 182 ? -13.569 -6.019 -5.887 1.00 94.00 182 GLY A N 1
ATOM 1440 C CA . GLY A 1 182 ? -14.157 -7.155 -5.171 1.00 94.00 182 GLY A CA 1
ATOM 1441 C C . GLY A 1 182 ? -13.228 -7.698 -4.084 1.00 94.00 182 GLY A C 1
ATOM 1442 O O . GLY A 1 182 ? -13.677 -8.033 -2.989 1.00 94.00 182 GLY A O 1
ATOM 1443 N N . LYS A 1 183 ? -11.907 -7.693 -4.326 1.00 91.62 183 LYS A N 1
ATOM 1444 C CA . LYS A 1 183 ? -10.930 -8.109 -3.316 1.00 91.62 183 LYS A CA 1
ATOM 1445 C C . LYS A 1 183 ? -10.820 -7.109 -2.166 1.00 91.62 183 LYS A C 1
ATOM 1447 O O . LYS A 1 183 ? -10.723 -7.553 -1.023 1.00 91.62 183 LYS A O 1
ATOM 1452 N N . ALA A 1 184 ? -10.800 -5.808 -2.453 1.00 95.12 184 ALA A N 1
ATOM 1453 C CA . ALA A 1 184 ? -10.742 -4.760 -1.436 1.00 95.12 184 ALA A CA 1
ATOM 1454 C C . ALA A 1 184 ? -11.998 -4.776 -0.549 1.00 95.12 184 ALA A C 1
ATOM 1456 O O . ALA A 1 184 ? -11.879 -4.831 0.673 1.00 95.12 184 ALA A O 1
ATOM 1457 N N . SER A 1 185 ? -13.176 -4.842 -1.176 1.00 95.44 185 SER A N 1
ATOM 1458 C CA . SER A 1 185 ? -14.476 -4.942 -0.506 1.00 95.44 185 SER A CA 1
ATOM 1459 C C . SER A 1 185 ? -14.568 -6.191 0.375 1.00 95.44 185 SER A C 1
ATOM 1461 O O . SER A 1 185 ? -14.900 -6.075 1.552 1.00 95.44 185 SER A O 1
ATOM 1463 N N . SER A 1 186 ? -14.160 -7.361 -0.141 1.00 93.69 186 SER A N 1
ATOM 1464 C CA . SER A 1 186 ? -14.135 -8.598 0.658 1.00 93.69 186 SER A CA 1
ATOM 1465 C C . SER A 1 186 ? -13.251 -8.449 1.895 1.00 93.69 186 SER A C 1
ATOM 1467 O O . SER A 1 186 ? -13.654 -8.842 2.977 1.00 93.69 186 SER A O 1
ATOM 1469 N N . VAL A 1 187 ? -12.056 -7.853 1.765 1.00 93.81 187 VAL A N 1
ATOM 1470 C CA . VAL A 1 187 ? -11.169 -7.652 2.924 1.00 93.81 187 VAL A CA 1
ATOM 1471 C C . VAL A 1 187 ? -11.799 -6.714 3.950 1.00 93.81 187 VAL A C 1
ATOM 1473 O O . VAL A 1 187 ? -11.721 -6.998 5.139 1.00 93.81 187 VAL A O 1
ATOM 1476 N N . PHE A 1 188 ? -12.405 -5.611 3.513 1.00 95.94 188 PHE A N 1
ATOM 1477 C CA . PHE A 1 188 ? -13.085 -4.689 4.420 1.00 95.94 188 PHE A CA 1
ATOM 1478 C C . PHE A 1 188 ? -14.216 -5.385 5.190 1.00 95.94 188 PHE A C 1
ATOM 1480 O O . PHE A 1 188 ? -14.266 -5.293 6.414 1.00 95.94 188 PHE A O 1
ATOM 1487 N N . HIS A 1 189 ? -15.063 -6.147 4.493 1.00 94.25 189 HIS A N 1
ATOM 1488 C CA . HIS A 1 189 ? -16.166 -6.876 5.116 1.00 94.25 189 HIS A CA 1
ATOM 1489 C C . HIS A 1 189 ? -15.681 -7.996 6.050 1.00 94.25 189 HIS A C 1
ATOM 1491 O O . HIS A 1 189 ? -16.132 -8.076 7.188 1.00 94.25 189 HIS A O 1
ATOM 1497 N N . GLU A 1 190 ? -14.708 -8.809 5.621 1.00 93.56 190 GLU A N 1
ATOM 1498 C CA . GLU A 1 190 ? -14.079 -9.856 6.445 1.00 93.56 190 GLU A CA 1
ATOM 1499 C C . GLU A 1 190 ? -13.498 -9.279 7.743 1.00 93.56 190 GLU A C 1
ATOM 1501 O O . GLU A 1 190 ? -13.623 -9.884 8.806 1.00 93.56 190 GLU A O 1
ATOM 1506 N N . MET A 1 191 ? -12.888 -8.095 7.681 1.00 94.56 191 MET A N 1
ATOM 1507 C CA . MET A 1 191 ? -12.378 -7.431 8.875 1.00 94.56 191 MET A CA 1
ATOM 1508 C C . MET A 1 191 ? -13.480 -6.931 9.805 1.00 94.56 191 MET A C 1
ATOM 1510 O O . MET A 1 191 ? -13.326 -7.068 11.014 1.00 94.56 191 MET A O 1
ATOM 1514 N N . GLN A 1 192 ? -14.564 -6.375 9.259 1.00 94.00 192 GLN A N 1
ATOM 1515 C CA . GLN A 1 192 ? -15.710 -5.939 10.056 1.00 94.00 192 GLN A CA 1
ATOM 1516 C C . GLN A 1 192 ? -16.371 -7.133 10.762 1.00 94.00 192 GLN A C 1
ATOM 1518 O O . GLN A 1 192 ? -16.650 -7.084 11.955 1.00 94.00 192 GLN A O 1
ATOM 1523 N N . MET A 1 193 ? -16.532 -8.254 10.054 1.00 93.44 193 MET A N 1
ATOM 1524 C CA . MET A 1 193 ? -17.026 -9.492 10.658 1.00 93.44 193 MET A CA 1
ATOM 1525 C C . MET A 1 193 ? -16.099 -9.983 11.774 1.00 93.44 193 MET A C 1
ATOM 1527 O O . MET A 1 193 ? -16.567 -10.340 12.852 1.00 93.44 193 MET A O 1
ATOM 1531 N N . LEU A 1 194 ? -14.780 -9.978 11.544 1.00 93.81 194 LEU A N 1
ATOM 1532 C CA . LEU A 1 194 ? -13.809 -10.388 12.558 1.00 93.81 194 LEU A CA 1
ATOM 1533 C C . LEU A 1 194 ? -13.821 -9.470 13.786 1.00 93.81 194 LEU A C 1
ATOM 1535 O O . LEU A 1 194 ? -13.719 -9.986 14.901 1.00 93.81 194 LEU A O 1
ATOM 1539 N N . SER A 1 195 ? -13.966 -8.149 13.618 1.00 94.06 195 SER A N 1
ATOM 1540 C CA . SER A 1 195 ? -14.042 -7.219 14.754 1.00 94.06 195 SER A CA 1
ATOM 1541 C C . SER A 1 195 ? -15.246 -7.480 15.655 1.00 94.06 195 SER A C 1
ATOM 1543 O O . SER A 1 195 ? -15.162 -7.250 16.861 1.00 94.06 195 SER A O 1
ATOM 1545 N N . ASP A 1 196 ? -16.324 -8.027 15.094 1.00 93.38 196 ASP A N 1
ATOM 1546 C CA . ASP A 1 196 ? -17.557 -8.329 15.820 1.00 93.38 196 ASP A CA 1
ATOM 1547 C C . ASP A 1 196 ? -17.532 -9.712 16.496 1.00 93.38 196 ASP A C 1
ATOM 1549 O O . ASP A 1 196 ? -18.480 -10.089 17.189 1.00 93.38 196 ASP A O 1
ATOM 1553 N N . THR A 1 197 ? -16.452 -10.485 16.348 1.00 95.06 197 THR A N 1
ATOM 1554 C CA . THR A 1 197 ? -16.312 -11.785 17.019 1.00 95.06 197 THR A CA 1
ATOM 1555 C C . THR A 1 197 ? -16.027 -11.640 18.512 1.00 95.06 197 THR A C 1
ATOM 1557 O O . THR A 1 197 ? -15.387 -10.689 18.964 1.00 95.06 197 THR A O 1
ATOM 1560 N N . ASP A 1 198 ? -16.424 -12.646 19.298 1.00 94.25 198 ASP A N 1
ATOM 1561 C CA . ASP A 1 198 ? -16.071 -12.710 20.721 1.00 94.25 198 ASP A CA 1
ATOM 1562 C C . ASP A 1 198 ? -14.551 -12.702 20.945 1.00 94.25 198 ASP A C 1
ATOM 1564 O O . ASP A 1 198 ? -14.069 -12.045 21.860 1.00 94.25 198 ASP A O 1
ATOM 1568 N N . ALA A 1 199 ? -13.782 -13.351 20.063 1.00 95.19 199 ALA A N 1
ATOM 1569 C CA . ALA A 1 199 ? -12.324 -13.372 20.147 1.00 95.19 199 ALA A CA 1
ATOM 1570 C C . ALA A 1 199 ? -11.716 -11.959 20.173 1.00 95.19 199 ALA A C 1
ATOM 1572 O O . ALA A 1 199 ? -10.792 -11.712 20.950 1.00 95.19 199 ALA A O 1
ATOM 1573 N N . VAL A 1 200 ? -12.243 -11.036 19.360 1.00 95.12 200 VAL A N 1
ATOM 1574 C CA . VAL A 1 200 ? -11.778 -9.644 19.325 1.00 95.12 200 VAL A CA 1
ATOM 1575 C C . VAL A 1 200 ? -12.395 -8.819 20.453 1.00 95.12 200 VAL A C 1
ATOM 1577 O O . VAL A 1 200 ? -11.665 -8.141 21.174 1.00 95.12 200 VAL A O 1
ATOM 1580 N N . ARG A 1 201 ? -13.713 -8.919 20.683 1.00 93.50 201 ARG A N 1
ATOM 1581 C CA . ARG A 1 201 ? -14.398 -8.150 21.741 1.00 93.50 201 ARG A CA 1
ATOM 1582 C C . ARG A 1 201 ? -13.899 -8.476 23.149 1.00 93.50 201 ARG A C 1
ATOM 1584 O O . ARG A 1 201 ? -13.858 -7.590 23.996 1.00 93.50 201 ARG A O 1
ATOM 1591 N N . SER A 1 202 ? -13.501 -9.724 23.398 1.00 93.50 202 SER A N 1
ATOM 1592 C CA . SER A 1 202 ? -12.945 -10.162 24.681 1.00 93.50 202 SER A CA 1
ATOM 1593 C C . SER A 1 202 ? -11.434 -9.901 24.805 1.00 93.50 202 SER A C 1
ATOM 1595 O O . SER A 1 202 ? -10.832 -10.314 25.794 1.00 93.50 202 SER A O 1
ATOM 1597 N N . GLY A 1 203 ? -10.786 -9.319 23.786 1.00 93.56 203 GLY A N 1
ATOM 1598 C CA . GLY A 1 203 ? -9.343 -9.048 23.766 1.00 93.56 203 GLY A CA 1
ATOM 1599 C C . GLY A 1 203 ? -8.439 -10.279 23.615 1.00 93.56 203 GLY A C 1
ATOM 1600 O O . GLY A 1 203 ? -7.226 -10.164 23.779 1.00 93.56 203 GLY A O 1
ATOM 1601 N N . ARG A 1 204 ? -8.989 -11.462 23.294 1.00 93.50 204 ARG A N 1
ATOM 1602 C CA . ARG A 1 204 ? -8.192 -12.685 23.048 1.00 93.50 204 ARG A CA 1
ATOM 1603 C C . ARG A 1 204 ? -7.412 -12.616 21.736 1.00 93.50 204 ARG A C 1
ATOM 1605 O O . ARG A 1 204 ? -6.364 -13.245 21.612 1.00 93.50 204 ARG A O 1
ATOM 1612 N N . ALA A 1 205 ? -7.912 -11.848 20.775 1.00 94.88 205 ALA A N 1
ATOM 1613 C CA . ALA A 1 205 ? -7.218 -11.455 19.562 1.00 94.88 205 ALA A CA 1
ATOM 1614 C C . ALA A 1 205 ? -7.329 -9.936 19.392 1.00 94.88 205 ALA A C 1
ATOM 1616 O O . ALA A 1 205 ? -8.382 -9.352 19.633 1.00 94.88 205 ALA A O 1
ATOM 1617 N N . ILE A 1 206 ? -6.247 -9.294 18.959 1.00 93.81 206 ILE A N 1
ATOM 1618 C CA . ILE A 1 206 ? -6.240 -7.860 18.657 1.00 93.81 206 ILE A CA 1
ATOM 1619 C C . ILE A 1 206 ? -6.295 -7.703 17.140 1.00 93.81 206 ILE A C 1
ATOM 1621 O O . ILE A 1 206 ? -5.469 -8.268 16.422 1.00 93.81 206 ILE A O 1
ATOM 1625 N N . LEU A 1 207 ? -7.265 -6.929 16.658 1.00 94.62 207 LEU A N 1
ATOM 1626 C CA . LEU A 1 207 ? -7.432 -6.602 15.246 1.00 94.62 207 LEU A CA 1
ATOM 1627 C C . LEU A 1 207 ? -7.274 -5.094 15.048 1.00 94.62 207 LEU A C 1
ATOM 1629 O O . LEU A 1 207 ? -7.792 -4.307 15.837 1.00 94.62 207 LEU A O 1
ATOM 1633 N N . ALA A 1 208 ? -6.579 -4.693 13.980 1.00 95.69 208 ALA A N 1
ATOM 1634 C CA . ALA A 1 208 ? -6.497 -3.289 13.586 1.00 95.69 208 ALA A CA 1
ATOM 1635 C C . ALA A 1 208 ? -7.911 -2.720 13.372 1.00 95.69 208 ALA A C 1
ATOM 1637 O O . ALA A 1 208 ? -8.664 -3.317 12.594 1.00 95.69 208 ALA A O 1
ATOM 1638 N N . PRO A 1 209 ? -8.274 -1.589 14.013 1.00 94.75 209 PRO A N 1
ATOM 1639 C CA . PRO A 1 209 ? -9.592 -0.995 13.841 1.00 94.75 209 PRO A CA 1
ATOM 1640 C C . PRO A 1 209 ? -9.878 -0.743 12.366 1.00 94.75 209 PRO A C 1
ATOM 1642 O O . PRO A 1 209 ? -9.043 -0.166 11.669 1.00 94.75 209 PRO A O 1
ATOM 1645 N N . VAL A 1 210 ? -11.041 -1.165 11.884 1.00 94.94 210 VAL A N 1
ATOM 1646 C CA . VAL A 1 210 ? -11.494 -0.839 10.531 1.00 94.94 210 VAL A CA 1
ATOM 1647 C C . VAL A 1 210 ? -11.979 0.606 10.541 1.00 94.94 210 VAL A C 1
ATOM 1649 O O . VAL A 1 210 ? -12.823 0.965 11.353 1.00 94.94 210 VAL A O 1
ATOM 1652 N N . VAL A 1 211 ? -11.405 1.449 9.682 1.00 96.50 211 VAL A N 1
ATOM 1653 C CA . VAL A 1 211 ? -11.658 2.900 9.711 1.00 96.50 211 VAL A CA 1
ATOM 1654 C C . VAL A 1 211 ? -12.543 3.337 8.552 1.00 96.50 211 VAL A C 1
ATOM 1656 O O . VAL A 1 211 ? -13.511 4.053 8.765 1.00 96.50 211 VAL A O 1
ATOM 1659 N N . ALA A 1 212 ? -12.227 2.910 7.330 1.00 96.81 212 ALA A N 1
ATOM 1660 C CA . ALA A 1 212 ? -13.017 3.245 6.148 1.00 96.81 212 ALA A CA 1
ATOM 1661 C C . ALA A 1 212 ? -12.699 2.309 4.978 1.00 96.81 212 ALA A C 1
ATOM 1663 O O . ALA A 1 212 ? -11.635 1.684 4.923 1.00 96.81 212 ALA A O 1
ATOM 1664 N N . PHE A 1 213 ? -13.598 2.283 4.000 1.00 97.88 213 PHE A N 1
ATOM 1665 C CA . PHE A 1 213 ? -13.354 1.724 2.678 1.00 97.88 213 PHE A CA 1
ATOM 1666 C C . PHE A 1 213 ? -13.654 2.779 1.621 1.00 97.88 213 PHE A C 1
ATOM 1668 O O . PHE A 1 213 ? -14.749 3.330 1.589 1.00 97.88 213 PHE A O 1
ATOM 1675 N N . LEU A 1 214 ? -12.666 3.063 0.773 1.00 98.06 214 LEU A N 1
ATOM 1676 C CA . LEU A 1 214 ? -12.772 4.014 -0.328 1.00 98.06 214 LEU A CA 1
ATOM 1677 C C . LEU A 1 214 ? -12.834 3.198 -1.632 1.00 98.06 214 LEU A C 1
ATOM 1679 O O . LEU A 1 214 ? -11.776 2.793 -2.136 1.00 98.06 214 LEU A O 1
ATOM 1683 N N . PRO A 1 215 ? -14.038 2.888 -2.154 1.00 97.00 215 PRO A N 1
ATOM 1684 C CA . PRO A 1 215 ? -14.212 1.962 -3.274 1.00 97.00 215 PRO A CA 1
ATOM 1685 C C . PRO A 1 215 ? -13.550 2.462 -4.559 1.00 97.00 215 PRO A C 1
ATOM 1687 O O . PRO A 1 215 ? -12.845 1.687 -5.204 1.00 97.00 215 PRO A O 1
ATOM 1690 N N . ASP A 1 216 ? -13.665 3.756 -4.862 1.00 96.38 216 ASP A N 1
ATOM 1691 C CA . ASP A 1 216 ? -13.077 4.370 -6.063 1.00 96.38 216 ASP A CA 1
ATOM 1692 C C . ASP A 1 216 ? -11.547 4.275 -6.087 1.00 96.38 216 ASP A C 1
ATOM 1694 O O . ASP A 1 216 ? -10.920 4.281 -7.145 1.00 96.38 216 ASP A O 1
ATOM 1698 N N . LEU A 1 217 ? -10.931 4.143 -4.908 1.00 97.31 217 LEU A N 1
ATOM 1699 C CA . LEU A 1 217 ? -9.487 3.977 -4.753 1.00 97.31 217 LEU A CA 1
ATOM 1700 C C . LEU A 1 217 ? -9.079 2.523 -4.492 1.00 97.31 217 LEU A C 1
ATOM 1702 O O . LEU A 1 217 ? -7.886 2.234 -4.382 1.00 97.31 217 LEU A O 1
ATOM 1706 N N . MET A 1 218 ? -10.048 1.611 -4.345 1.00 97.94 218 MET A N 1
ATOM 1707 C CA . MET A 1 218 ? -9.846 0.234 -3.879 1.00 97.94 218 MET A CA 1
ATOM 1708 C C . MET A 1 218 ? -8.964 0.176 -2.620 1.00 97.94 218 MET A C 1
ATOM 1710 O O . MET A 1 218 ? -8.067 -0.666 -2.497 1.00 97.94 218 MET A O 1
ATOM 1714 N N . LEU A 1 219 ? -9.209 1.109 -1.696 1.00 98.25 219 LEU A N 1
ATOM 1715 C CA . LEU A 1 219 ? -8.362 1.388 -0.540 1.00 98.25 219 LEU A CA 1
ATOM 1716 C C . LEU A 1 219 ? -9.110 1.064 0.755 1.00 98.25 219 LEU A C 1
ATOM 1718 O O . LEU A 1 219 ? -10.153 1.644 1.046 1.00 98.25 219 LEU A O 1
ATOM 1722 N N . VAL A 1 220 ? -8.556 0.146 1.547 1.00 98.25 220 VAL A N 1
ATOM 1723 C CA . VAL A 1 220 ? -9.064 -0.187 2.889 1.00 98.25 220 VAL A CA 1
ATOM 1724 C C . VAL A 1 220 ? -8.209 0.522 3.932 1.00 98.25 220 VAL A C 1
ATOM 1726 O O . VAL A 1 220 ? -6.990 0.344 3.924 1.00 98.25 220 VAL A O 1
ATOM 1729 N N . MET A 1 221 ? -8.840 1.295 4.817 1.00 98.12 221 MET A N 1
ATOM 1730 C CA . MET A 1 221 ? -8.197 2.086 5.868 1.00 98.12 221 MET A CA 1
ATOM 1731 C C . MET A 1 221 ? -8.356 1.424 7.236 1.00 98.12 221 MET A C 1
ATOM 1733 O O . MET A 1 221 ? -9.427 0.929 7.588 1.00 98.12 221 MET A O 1
ATOM 1737 N N . GLN A 1 222 ? -7.282 1.452 8.016 1.00 98.06 222 GLN A N 1
ATOM 1738 C CA . GLN A 1 222 ? -7.154 0.813 9.317 1.00 98.06 222 GLN A CA 1
ATOM 1739 C C . GLN A 1 222 ? -6.508 1.762 10.332 1.00 98.06 222 GLN A C 1
ATOM 1741 O O . GLN A 1 222 ? -5.682 2.609 9.977 1.00 98.06 222 GLN A O 1
ATOM 1746 N N . GLY A 1 223 ? -6.860 1.594 11.604 1.00 97.38 223 GLY A N 1
ATOM 1747 C CA . GLY A 1 223 ? -6.172 2.220 12.727 1.00 97.38 223 GLY A CA 1
ATOM 1748 C C . GLY A 1 223 ? -4.814 1.566 13.017 1.00 97.38 223 GLY A C 1
ATOM 1749 O O . GLY A 1 223 ? -4.535 0.466 12.529 1.00 97.38 223 GLY A O 1
ATOM 1750 N N . PRO A 1 224 ? -3.951 2.230 13.801 1.00 96.38 224 PRO A N 1
ATOM 1751 C CA . PRO A 1 224 ? -2.695 1.649 14.250 1.00 96.38 224 PRO A CA 1
ATOM 1752 C C . PRO A 1 224 ? -2.937 0.518 15.256 1.00 96.38 224 PRO A C 1
ATOM 1754 O O . PRO A 1 224 ? -3.914 0.540 16.003 1.00 96.38 224 PRO A O 1
ATOM 1757 N N . ILE A 1 225 ? -2.016 -0.446 15.286 1.00 93.75 225 ILE A N 1
ATOM 1758 C CA . ILE A 1 225 ? -1.850 -1.382 16.399 1.00 93.75 225 ILE A CA 1
ATOM 1759 C C . ILE A 1 225 ? -0.506 -1.075 17.041 1.00 93.75 225 ILE A C 1
ATOM 1761 O O . ILE A 1 225 ? 0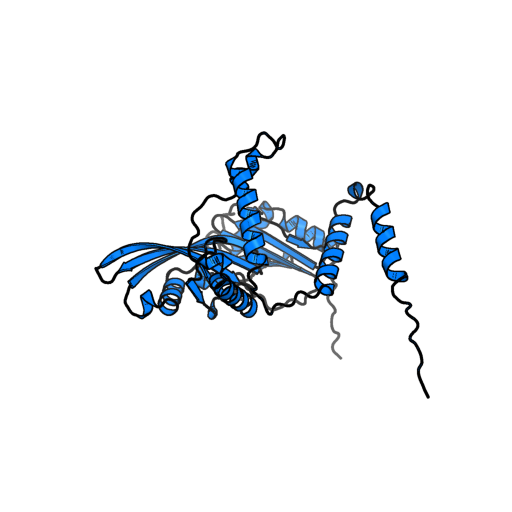.525 -1.128 16.370 1.00 93.75 225 ILE A O 1
ATOM 1765 N N . GLU A 1 226 ? -0.540 -0.740 18.324 1.00 91.38 226 GLU A N 1
ATOM 1766 C CA . GLU A 1 226 ? 0.659 -0.497 19.117 1.00 91.38 226 GLU A CA 1
ATOM 1767 C C . GLU A 1 226 ? 1.308 -1.826 19.514 1.00 91.38 226 GLU A C 1
ATOM 1769 O O . GLU A 1 226 ? 0.621 -2.785 19.877 1.00 91.38 226 GLU A O 1
ATOM 1774 N N . GLY A 1 227 ? 2.636 -1.883 19.455 1.00 90.19 227 GLY A N 1
ATOM 1775 C CA . GLY A 1 227 ? 3.410 -3.050 19.865 1.00 90.19 227 GLY A CA 1
ATOM 1776 C C . GLY A 1 227 ? 4.673 -3.262 19.038 1.00 90.19 227 GLY A C 1
ATOM 1777 O O . GLY A 1 227 ? 4.912 -2.599 18.031 1.00 90.19 227 GLY A O 1
ATOM 1778 N N . GLU A 1 228 ? 5.482 -4.219 19.481 1.00 87.44 228 GLU A N 1
ATOM 1779 C CA . GLU A 1 228 ? 6.694 -4.660 18.791 1.00 87.44 228 GLU A CA 1
ATOM 1780 C C . GLU A 1 228 ? 6.396 -5.910 17.951 1.00 87.44 228 GLU A C 1
ATOM 1782 O O . GLU A 1 228 ? 5.592 -6.762 18.342 1.00 87.44 228 GLU A O 1
ATOM 1787 N N . SER A 1 229 ? 7.043 -6.037 16.788 1.00 88.81 229 SER A N 1
ATOM 1788 C CA . SER A 1 229 ? 6.917 -7.243 15.964 1.00 88.81 229 SER A CA 1
ATOM 1789 C C . SER A 1 229 ? 7.523 -8.439 16.692 1.00 88.81 229 SER A C 1
ATOM 1791 O O . SER A 1 229 ? 8.663 -8.371 17.150 1.00 88.81 229 SER A O 1
ATOM 1793 N N . LEU A 1 230 ? 6.796 -9.561 16.729 1.00 88.38 230 LEU A N 1
ATOM 1794 C CA . LEU A 1 230 ? 7.316 -10.806 17.293 1.00 88.38 230 LEU A CA 1
ATOM 1795 C C . LEU A 1 230 ? 8.622 -11.225 16.606 1.00 88.38 230 LEU A C 1
ATOM 1797 O O . LEU A 1 230 ? 9.529 -11.673 17.289 1.00 88.38 230 LEU A O 1
ATOM 1801 N N . GLU A 1 231 ? 8.750 -11.016 15.292 1.00 85.50 231 GLU A N 1
ATOM 1802 C CA . GLU A 1 231 ? 9.952 -11.348 14.510 1.00 85.50 231 GLU A CA 1
ATOM 1803 C C . GLU A 1 231 ? 11.236 -10.767 15.123 1.00 85.50 231 GLU A C 1
ATOM 1805 O O . GLU A 1 231 ? 12.212 -11.495 15.274 1.00 85.50 231 GLU A O 1
ATOM 1810 N N . MET A 1 232 ? 11.198 -9.517 15.600 1.00 84.50 232 MET A N 1
ATOM 1811 C CA . MET A 1 232 ? 12.347 -8.855 16.238 1.00 84.50 232 MET A CA 1
ATOM 1812 C C . MET A 1 232 ? 12.758 -9.519 17.559 1.00 84.50 232 MET A C 1
ATOM 1814 O O . MET A 1 232 ? 13.914 -9.451 17.962 1.00 84.50 232 MET A O 1
ATOM 1818 N N . LEU A 1 233 ? 11.815 -10.169 18.244 1.00 83.38 233 LEU A N 1
ATOM 1819 C CA . LEU A 1 233 ? 12.069 -10.917 19.477 1.00 83.38 233 LEU A CA 1
ATOM 1820 C C . LEU A 1 233 ? 12.495 -12.366 19.191 1.00 83.38 233 LEU A C 1
ATOM 1822 O O . LEU A 1 233 ? 13.052 -13.024 20.069 1.00 83.38 233 LEU A O 1
ATOM 1826 N N . LEU A 1 234 ? 12.225 -12.875 17.981 1.00 78.50 234 LEU A N 1
ATOM 1827 C CA . LEU A 1 234 ? 12.610 -14.223 17.558 1.00 78.50 234 LEU A CA 1
ATOM 1828 C C . LEU A 1 234 ? 14.031 -14.286 16.982 1.00 78.50 234 LEU A C 1
ATOM 1830 O O . LEU A 1 234 ? 14.596 -15.374 16.948 1.00 78.50 234 LEU A O 1
ATOM 1834 N N . GLU A 1 235 ? 14.640 -13.173 16.562 1.00 65.25 235 GLU A N 1
ATOM 1835 C CA . GLU A 1 235 ? 16.040 -13.156 16.093 1.00 65.25 235 GLU A CA 1
ATOM 1836 C C . GLU A 1 235 ? 17.011 -13.711 17.154 1.00 65.25 235 GLU A C 1
ATOM 1838 O O . GLU A 1 235 ? 17.956 -14.425 16.825 1.00 65.25 235 GLU A O 1
ATOM 1843 N N . GLY A 1 236 ? 16.705 -13.509 18.442 1.00 57.59 236 GLY A N 1
ATOM 1844 C CA . GLY A 1 236 ? 17.437 -14.105 19.565 1.00 57.59 236 GLY A CA 1
ATOM 1845 C C . GLY A 1 236 ? 17.233 -15.617 19.764 1.00 57.59 236 GLY A C 1
ATOM 1846 O O . GLY A 1 236 ? 17.870 -16.194 20.639 1.00 57.59 236 GLY A O 1
ATOM 1847 N N . LEU A 1 237 ? 16.357 -16.275 18.992 1.00 56.50 237 LEU A N 1
ATOM 1848 C CA . LEU A 1 237 ? 16.116 -17.728 19.040 1.00 56.50 237 LEU A CA 1
ATOM 1849 C C . LEU A 1 237 ? 16.944 -18.516 18.014 1.00 56.50 237 LEU A C 1
ATOM 1851 O O . LEU A 1 237 ? 16.820 -19.739 17.954 1.00 56.50 237 LEU A O 1
ATOM 1855 N N . GLN A 1 238 ? 17.795 -17.859 17.217 1.00 56.78 238 GLN A N 1
ATOM 1856 C CA . GLN A 1 238 ? 18.792 -18.539 16.382 1.00 56.78 238 GLN A CA 1
ATOM 1857 C C . GLN A 1 238 ? 19.933 -19.087 17.267 1.00 56.78 238 GLN A C 1
ATOM 1859 O O . GLN A 1 238 ? 21.044 -18.569 17.291 1.00 56.78 238 GLN A O 1
ATOM 1864 N N . GLY A 1 239 ? 19.635 -20.122 18.054 1.00 59.56 239 GLY A N 1
ATOM 1865 C CA . GLY A 1 239 ? 20.534 -20.773 19.009 1.00 59.56 239 GLY A CA 1
ATOM 1866 C C . GLY A 1 239 ? 19.848 -21.969 19.677 1.00 59.56 239 GLY A C 1
ATOM 1867 O O . GLY A 1 239 ? 18.753 -22.362 19.278 1.00 59.56 239 GLY A O 1
ATOM 1868 N N . ASN A 1 240 ? 20.464 -22.571 20.701 1.00 56.81 240 ASN A N 1
ATOM 1869 C CA . ASN A 1 240 ? 19.784 -23.611 21.485 1.00 56.81 240 ASN A CA 1
ATOM 1870 C C . ASN A 1 240 ? 18.458 -23.056 22.038 1.00 56.81 240 ASN A C 1
ATOM 1872 O O . ASN A 1 240 ? 18.444 -21.983 22.639 1.00 56.81 240 ASN A O 1
ATOM 1876 N N . VAL A 1 241 ? 17.364 -23.808 21.854 1.00 55.00 241 VAL A N 1
ATOM 1877 C CA . VAL A 1 241 ? 15.956 -23.435 22.145 1.00 55.00 241 VAL A CA 1
ATOM 1878 C C . VAL A 1 241 ? 15.747 -22.853 23.557 1.00 55.00 241 VAL A C 1
ATOM 1880 O O . VAL A 1 241 ? 14.784 -22.134 23.804 1.00 55.00 241 VAL A O 1
ATOM 1883 N N . THR A 1 242 ? 16.669 -23.117 24.483 1.00 52.25 242 THR A N 1
ATOM 1884 C CA . THR A 1 242 ? 16.636 -22.678 25.883 1.00 52.25 242 THR A CA 1
ATOM 1885 C C . THR A 1 242 ? 17.303 -21.322 26.162 1.00 52.25 242 THR A C 1
ATOM 1887 O O . THR A 1 242 ? 17.310 -20.908 27.317 1.00 52.25 242 THR A O 1
ATOM 1890 N N . ALA A 1 243 ? 17.883 -20.639 25.166 1.00 56.06 243 ALA A N 1
ATOM 1891 C CA . ALA A 1 243 ? 18.651 -19.396 25.357 1.00 56.06 243 ALA A CA 1
ATOM 1892 C C . ALA A 1 243 ? 18.018 -18.128 24.744 1.00 56.06 243 ALA A C 1
ATOM 1894 O O . ALA A 1 243 ? 18.622 -17.060 24.814 1.00 56.06 243 ALA A O 1
ATOM 1895 N N . GLY A 1 244 ? 16.833 -18.222 24.131 1.00 65.62 244 GLY A N 1
ATOM 1896 C CA . GLY A 1 244 ? 16.207 -17.067 23.478 1.00 65.62 244 GLY A CA 1
ATOM 1897 C C . GLY A 1 244 ? 15.512 -16.091 24.427 1.00 65.62 244 GLY A C 1
ATOM 1898 O O . GLY A 1 244 ? 15.242 -16.409 25.584 1.00 65.62 244 GLY A O 1
ATOM 1899 N N . ASP A 1 245 ? 15.190 -14.899 23.912 1.00 75.44 245 ASP A N 1
ATOM 1900 C CA . ASP A 1 245 ? 14.461 -13.857 24.645 1.00 75.44 245 ASP A CA 1
ATOM 1901 C C . ASP A 1 245 ? 13.139 -14.427 25.214 1.00 75.44 245 ASP A C 1
ATOM 1903 O O . ASP A 1 245 ? 12.265 -14.841 24.438 1.00 75.44 245 ASP A O 1
ATOM 1907 N N . PRO A 1 246 ? 12.938 -14.437 26.550 1.00 82.06 246 PRO A N 1
ATOM 1908 C CA . PRO A 1 246 ? 11.703 -14.924 27.169 1.00 82.06 246 PRO A CA 1
ATOM 1909 C C . PRO A 1 246 ? 10.440 -14.236 26.634 1.00 82.06 246 PRO A C 1
ATOM 1911 O O . PRO A 1 246 ? 9.363 -14.839 26.600 1.00 82.06 246 PRO A O 1
ATOM 1914 N N . ARG A 1 247 ? 10.557 -12.982 26.172 1.00 86.56 247 ARG A N 1
ATOM 1915 C CA . ARG A 1 247 ? 9.462 -12.235 25.540 1.00 86.56 247 ARG A CA 1
ATOM 1916 C C . ARG A 1 247 ? 9.082 -12.827 24.186 1.00 86.56 247 ARG A C 1
ATOM 1918 O O . ARG A 1 247 ? 7.894 -12.833 23.861 1.00 86.56 247 ARG A O 1
ATOM 1925 N N . GLY A 1 248 ? 10.051 -13.358 23.438 1.00 87.31 248 GLY A N 1
ATOM 1926 C CA . GLY A 1 248 ? 9.831 -14.072 22.181 1.00 87.31 248 GLY A CA 1
ATOM 1927 C C . GLY A 1 248 ? 9.012 -15.342 22.403 1.00 87.31 248 GLY A C 1
ATOM 1928 O O . GLY A 1 248 ? 7.954 -15.502 21.795 1.00 87.31 248 GLY A O 1
ATOM 1929 N N . TRP A 1 249 ? 9.417 -16.191 23.355 1.00 85.44 249 TRP A N 1
ATOM 1930 C CA . TRP A 1 249 ? 8.652 -17.398 23.705 1.00 85.44 249 TRP A CA 1
ATOM 1931 C C . TRP A 1 249 ? 7.233 -17.071 24.191 1.00 85.44 249 TRP A C 1
ATOM 1933 O O . TRP A 1 249 ? 6.252 -17.623 23.687 1.00 85.44 249 TRP A O 1
ATOM 1943 N N . ALA A 1 250 ? 7.095 -16.115 25.115 1.00 89.19 250 ALA A N 1
ATOM 1944 C CA . ALA A 1 250 ? 5.786 -15.661 25.578 1.00 89.19 250 ALA A CA 1
ATOM 1945 C C . ALA A 1 250 ? 4.924 -15.105 24.427 1.00 89.19 250 ALA A C 1
ATOM 1947 O O . ALA A 1 250 ? 3.711 -15.315 24.396 1.00 89.19 250 ALA A O 1
ATOM 1948 N N . GLY A 1 251 ? 5.541 -14.421 23.461 1.00 90.56 251 GLY A N 1
ATOM 1949 C CA . GLY A 1 251 ? 4.888 -13.940 22.248 1.00 90.56 251 GLY A CA 1
ATOM 1950 C C . GLY A 1 251 ? 4.380 -15.064 21.341 1.00 90.56 251 GLY A C 1
ATOM 1951 O O . GLY A 1 251 ? 3.257 -14.969 20.845 1.00 90.56 251 GLY A O 1
ATOM 1952 N N . VAL A 1 252 ? 5.138 -16.155 21.180 1.00 90.75 252 VAL A N 1
ATOM 1953 C CA . VAL A 1 252 ? 4.700 -17.356 20.441 1.00 90.75 252 VAL A CA 1
ATOM 1954 C C . VAL A 1 252 ? 3.485 -17.996 21.114 1.00 90.75 252 VAL A C 1
ATOM 1956 O O . VAL A 1 252 ? 2.483 -18.249 20.446 1.00 90.75 252 VAL A O 1
ATOM 1959 N N . VAL A 1 253 ? 3.524 -18.187 22.438 1.00 92.06 253 VAL A N 1
ATOM 1960 C CA . VAL A 1 253 ? 2.399 -18.758 23.203 1.00 92.06 253 VAL A CA 1
ATOM 1961 C C . VAL A 1 253 ? 1.145 -17.884 23.079 1.00 92.06 253 VAL A C 1
ATOM 1963 O O . VAL A 1 253 ? 0.062 -18.396 22.789 1.00 92.06 253 VAL A O 1
ATOM 1966 N N . ARG A 1 254 ? 1.278 -16.556 23.219 1.00 92.75 254 ARG A N 1
ATOM 1967 C CA . ARG A 1 254 ? 0.159 -15.619 23.007 1.00 92.75 254 ARG A CA 1
ATOM 1968 C C . ARG A 1 254 ? -0.381 -15.677 21.578 1.00 92.75 254 ARG A C 1
ATOM 1970 O O . ARG A 1 254 ? -1.595 -15.670 21.394 1.00 92.75 254 ARG A O 1
ATOM 1977 N N . SER A 1 255 ? 0.496 -15.778 20.580 1.00 93.31 255 SER A N 1
ATOM 1978 C CA . SER A 1 255 ? 0.100 -15.884 19.170 1.00 93.31 255 SER A CA 1
ATOM 1979 C C . SER A 1 255 ? -0.683 -17.168 18.897 1.00 93.31 255 SER A C 1
ATOM 1981 O O . SER A 1 255 ? -1.690 -17.126 18.195 1.00 93.31 255 SER A O 1
ATOM 1983 N N . ALA A 1 256 ? -0.276 -18.292 19.494 1.00 95.00 256 ALA A N 1
ATOM 1984 C CA . ALA A 1 256 ? -1.009 -19.552 19.401 1.00 95.00 256 ALA A CA 1
ATOM 1985 C C . ALA A 1 256 ? -2.411 -19.446 20.026 1.00 95.00 256 ALA A C 1
ATOM 1987 O O . ALA A 1 256 ? -3.389 -19.873 19.412 1.00 95.00 256 ALA A O 1
ATOM 1988 N N . GLY A 1 257 ? -2.529 -18.818 21.203 1.00 96.31 257 GLY A N 1
ATOM 1989 C CA . GLY A 1 257 ? -3.820 -18.561 21.850 1.00 96.31 257 GLY A CA 1
ATOM 1990 C C . GLY A 1 257 ? -4.741 -17.660 21.019 1.00 96.31 257 GLY A C 1
ATOM 1991 O O . GLY A 1 257 ? -5.914 -17.986 20.829 1.00 96.31 257 GLY A O 1
ATOM 1992 N N . ALA A 1 258 ? -4.208 -16.567 20.465 1.00 95.62 258 ALA A N 1
ATOM 1993 C CA . ALA A 1 258 ? -4.959 -15.667 19.589 1.00 95.62 258 ALA A CA 1
ATOM 1994 C C . ALA A 1 258 ? -5.405 -16.365 18.293 1.00 95.62 258 ALA A C 1
ATOM 1996 O O . ALA A 1 258 ? -6.553 -16.223 17.876 1.00 95.62 258 ALA A O 1
ATOM 1997 N N . LEU A 1 259 ? -4.528 -17.168 17.680 1.00 95.50 259 LEU A N 1
ATOM 1998 C CA . LEU A 1 259 ? -4.850 -17.945 16.483 1.00 95.50 259 LEU A CA 1
ATOM 1999 C C . LEU A 1 259 ? -5.964 -18.962 16.753 1.00 95.50 259 LEU A C 1
ATOM 2001 O O . LEU A 1 259 ? -6.909 -19.052 15.971 1.00 95.50 259 LEU A O 1
ATOM 2005 N N . ALA A 1 260 ? -5.888 -19.688 17.873 1.00 96.19 260 ALA A N 1
ATOM 2006 C CA . ALA A 1 260 ? -6.942 -20.606 18.291 1.00 96.19 260 ALA A CA 1
ATOM 2007 C C . ALA A 1 260 ? -8.276 -19.868 18.483 1.00 96.19 260 ALA A C 1
ATOM 2009 O O . ALA A 1 260 ? -9.294 -20.313 17.959 1.00 96.19 260 ALA A O 1
ATOM 2010 N N . ALA A 1 261 ? -8.262 -18.705 19.145 1.00 95.69 261 ALA A N 1
ATOM 2011 C CA . ALA A 1 261 ? -9.457 -17.888 19.347 1.00 95.69 261 ALA A CA 1
ATOM 2012 C C . ALA A 1 261 ? -10.102 -17.442 18.024 1.00 95.69 261 ALA A C 1
ATOM 2014 O O . ALA A 1 261 ? -11.324 -17.494 17.901 1.00 95.69 261 ALA A O 1
ATOM 2015 N N . VAL A 1 262 ? -9.298 -17.049 17.028 1.00 93.88 262 VAL A N 1
ATOM 2016 C CA . VAL A 1 262 ? -9.789 -16.702 15.684 1.00 93.88 262 VAL A CA 1
ATOM 2017 C C . VAL A 1 262 ? -10.350 -17.933 14.968 1.00 93.88 262 VAL A C 1
ATOM 2019 O O . VAL A 1 262 ? -11.447 -17.859 14.420 1.00 93.88 262 VAL A O 1
ATOM 2022 N N . HIS A 1 263 ? -9.661 -19.077 15.002 1.00 92.75 263 HIS A N 1
ATOM 2023 C CA . HIS A 1 263 ? -10.138 -20.312 14.365 1.00 92.75 263 HIS A CA 1
ATOM 2024 C C . HIS A 1 263 ? -11.465 -20.814 14.944 1.00 92.75 263 HIS A C 1
ATOM 2026 O O . HIS A 1 263 ? -12.297 -21.332 14.206 1.00 92.75 263 HIS A O 1
ATOM 2032 N N . THR A 1 264 ? -11.688 -20.637 16.246 1.00 93.50 264 THR A N 1
ATOM 2033 C CA . THR A 1 264 ? -12.935 -21.037 16.912 1.00 93.50 264 THR A CA 1
ATOM 2034 C C . THR A 1 264 ? -13.960 -19.904 16.996 1.00 93.50 264 THR A C 1
ATOM 2036 O O . THR A 1 264 ? -14.959 -20.045 17.692 1.00 93.50 264 THR A O 1
ATOM 2039 N N . SER A 1 265 ? -13.719 -18.759 16.346 1.00 91.75 265 SER A N 1
ATOM 2040 C CA . SER A 1 265 ? -14.590 -17.576 16.449 1.00 91.75 265 SER A CA 1
ATOM 2041 C C . SER A 1 265 ? -15.923 -17.719 15.711 1.00 91.75 265 SER A C 1
ATOM 2043 O O . SER A 1 265 ? -16.824 -16.913 15.925 1.00 91.75 265 SER A O 1
ATOM 2045 N N . GLY A 1 266 ? -16.040 -18.712 14.823 1.00 87.88 266 GLY A N 1
ATOM 2046 C CA . GLY A 1 266 ? -17.199 -18.875 13.946 1.00 87.88 266 GLY A CA 1
ATOM 2047 C C . GLY A 1 266 ? -17.259 -17.864 12.796 1.00 87.88 266 GLY A C 1
ATOM 2048 O O . GLY A 1 266 ? -18.227 -17.884 12.042 1.00 87.88 266 GLY A O 1
ATOM 2049 N N . ALA A 1 267 ? -16.245 -17.003 12.629 1.00 87.38 267 ALA A N 1
ATOM 2050 C CA . ALA A 1 267 ? -16.157 -16.111 11.479 1.00 87.38 267 ALA A CA 1
ATOM 2051 C C . ALA A 1 267 ? -16.059 -16.930 10.183 1.00 87.38 267 ALA A C 1
ATOM 2053 O O . ALA A 1 267 ? -15.059 -17.605 9.929 1.00 87.38 267 ALA A O 1
ATOM 2054 N N . ALA A 1 268 ? -17.106 -16.864 9.366 1.00 81.44 268 ALA A N 1
ATOM 2055 C CA . ALA A 1 268 ? -17.158 -17.488 8.055 1.00 81.44 268 ALA A CA 1
ATOM 2056 C C . ALA A 1 268 ? -16.874 -16.449 6.965 1.00 81.44 268 ALA A C 1
ATOM 2058 O O . ALA A 1 268 ? -17.205 -15.273 7.099 1.00 81.44 268 ALA A O 1
ATOM 2059 N N . THR A 1 269 ? -16.252 -16.892 5.876 1.00 79.12 269 THR A N 1
ATOM 2060 C CA . THR A 1 269 ? -16.064 -16.076 4.674 1.00 79.12 269 THR A CA 1
ATOM 2061 C C . THR A 1 269 ? -16.686 -16.811 3.502 1.00 79.12 269 THR A C 1
ATOM 2063 O O . THR A 1 269 ? -16.377 -17.988 3.316 1.00 79.12 269 THR A O 1
ATOM 2066 N N . ASP A 1 270 ? -17.427 -16.116 2.643 1.00 77.62 270 ASP A N 1
ATOM 2067 C CA . ASP A 1 270 ? -17.993 -16.695 1.409 1.00 77.62 270 ASP A CA 1
ATOM 2068 C C . ASP A 1 270 ? -16.923 -17.015 0.352 1.00 77.62 270 ASP A C 1
ATOM 2070 O O . ASP A 1 270 ? -17.195 -17.473 -0.758 1.00 77.62 270 ASP A O 1
ATOM 2074 N N . ARG A 1 271 ? -15.656 -16.743 0.675 1.00 74.44 271 ARG A N 1
ATOM 2075 C CA . ARG A 1 271 ? -14.539 -16.977 -0.216 1.00 74.44 271 ARG A CA 1
ATOM 2076 C C . ARG A 1 271 ? -14.195 -18.457 -0.271 1.00 74.44 271 ARG A C 1
ATOM 2078 O O . ARG A 1 271 ? -13.431 -18.973 0.544 1.00 74.44 271 ARG A O 1
ATOM 2085 N N . GLU A 1 272 ? -14.635 -19.098 -1.338 1.00 76.44 272 GLU A N 1
ATOM 2086 C CA . GLU A 1 272 ? -14.209 -20.453 -1.647 1.00 76.44 272 GLU A CA 1
ATOM 2087 C C . GLU A 1 272 ? -12.710 -20.519 -1.969 1.00 76.44 272 GLU A C 1
ATOM 2089 O O . GLU A 1 272 ? -12.155 -19.747 -2.766 1.00 76.44 272 GLU A O 1
ATOM 2094 N N . ARG A 1 273 ? -12.038 -21.494 -1.356 1.00 77.25 273 ARG A N 1
ATOM 2095 C CA . ARG A 1 273 ? -10.690 -21.923 -1.732 1.00 77.25 273 ARG A CA 1
ATOM 2096 C C . ARG A 1 273 ? -10.752 -23.376 -2.176 1.00 77.25 273 ARG A C 1
ATOM 2098 O O . ARG A 1 273 ? -10.511 -24.266 -1.363 1.00 77.25 273 ARG A O 1
ATOM 2105 N N . PRO A 1 274 ? -11.108 -23.630 -3.441 1.00 83.69 274 PRO A N 1
ATOM 2106 C CA . PRO A 1 274 ? -11.265 -24.993 -3.899 1.00 83.69 274 PRO A CA 1
ATOM 2107 C C . PRO A 1 274 ? -9.895 -25.681 -3.912 1.00 83.69 274 PRO A C 1
ATOM 2109 O O . PRO A 1 274 ? -8.889 -25.125 -4.372 1.00 83.69 274 PRO A O 1
ATOM 2112 N N . ILE A 1 275 ? -9.866 -26.887 -3.342 1.00 89.06 275 ILE A N 1
ATOM 2113 C CA . ILE A 1 275 ? -8.641 -27.657 -3.099 1.00 89.06 275 ILE A CA 1
ATOM 2114 C C . ILE A 1 275 ? -7.902 -27.926 -4.414 1.00 89.06 275 ILE A C 1
ATOM 2116 O O . ILE A 1 275 ? -6.676 -27.886 -4.439 1.00 89.06 275 ILE A O 1
ATOM 2120 N N . ASP A 1 276 ? -8.616 -28.119 -5.526 1.00 87.81 276 ASP A N 1
ATOM 2121 C CA . ASP A 1 276 ? -8.014 -28.363 -6.839 1.00 87.81 276 ASP A CA 1
ATOM 2122 C C . ASP A 1 276 ? -7.139 -27.183 -7.308 1.00 87.81 276 ASP A C 1
ATOM 2124 O O . ASP A 1 276 ? -6.034 -27.392 -7.814 1.00 87.81 276 ASP A O 1
ATOM 2128 N N . LYS A 1 277 ? -7.588 -25.936 -7.104 1.00 83.25 277 LYS A N 1
ATOM 2129 C CA . LYS A 1 277 ? -6.821 -24.732 -7.453 1.00 83.25 277 LYS A CA 1
ATOM 2130 C C . LYS A 1 277 ? -5.590 -24.583 -6.567 1.00 83.25 277 LYS A C 1
ATOM 2132 O O . LYS A 1 277 ? -4.538 -24.187 -7.068 1.00 83.25 277 LYS A O 1
ATOM 2137 N N . GLU A 1 278 ? -5.696 -24.890 -5.275 1.00 87.44 278 GLU A N 1
ATOM 2138 C CA . GLU A 1 278 ? -4.541 -24.844 -4.371 1.00 87.44 278 GLU A CA 1
ATOM 2139 C C . GLU A 1 278 ? -3.538 -25.966 -4.683 1.00 87.44 278 GLU A C 1
ATOM 2141 O O . GLU A 1 278 ? -2.343 -25.694 -4.785 1.00 87.44 278 GLU A O 1
ATOM 2146 N N . LEU A 1 279 ? -4.000 -27.189 -4.966 1.00 90.56 279 LEU A N 1
ATOM 2147 C CA . LEU A 1 279 ? -3.148 -28.299 -5.406 1.00 90.56 279 LEU A CA 1
ATOM 2148 C C . LEU A 1 279 ? -2.414 -27.972 -6.709 1.00 90.56 279 LEU A C 1
ATOM 2150 O O . LEU A 1 279 ? -1.201 -28.154 -6.782 1.00 90.56 279 LEU A O 1
ATOM 2154 N N . LYS A 1 280 ? -3.104 -27.415 -7.714 1.00 86.25 280 LYS A N 1
ATOM 2155 C CA . LYS A 1 280 ? -2.466 -26.954 -8.962 1.00 86.25 280 LYS A CA 1
ATOM 2156 C C . LYS A 1 280 ? -1.353 -25.939 -8.684 1.00 86.25 280 LYS A C 1
ATOM 2158 O O . LYS A 1 280 ? -0.282 -26.025 -9.281 1.00 86.25 280 LYS A O 1
ATOM 2163 N N . ARG A 1 281 ? -1.566 -25.001 -7.751 1.00 83.75 281 ARG A N 1
ATOM 2164 C CA . ARG A 1 281 ? -0.531 -24.038 -7.335 1.00 83.75 281 ARG A CA 1
ATOM 2165 C C . ARG A 1 281 ? 0.630 -24.707 -6.607 1.00 83.75 281 ARG A C 1
ATOM 2167 O O . ARG A 1 281 ? 1.768 -24.308 -6.841 1.00 83.75 281 ARG A O 1
ATOM 2174 N N . PHE A 1 282 ? 0.369 -25.683 -5.739 1.00 86.44 282 PHE A N 1
ATOM 2175 C CA . PHE A 1 282 ? 1.424 -26.432 -5.056 1.00 86.44 282 PHE A CA 1
ATOM 2176 C C . PHE A 1 282 ? 2.282 -27.215 -6.042 1.00 86.44 282 PHE A C 1
ATOM 2178 O O . PHE A 1 282 ? 3.500 -27.086 -5.992 1.00 86.44 282 PHE A O 1
ATOM 2185 N N . VAL A 1 283 ? 1.662 -27.932 -6.983 1.00 86.62 283 VAL A N 1
ATOM 2186 C CA . VAL A 1 283 ? 2.378 -28.658 -8.040 1.00 86.62 283 VAL A CA 1
ATOM 2187 C C . VAL A 1 283 ? 3.216 -27.696 -8.883 1.00 86.62 283 VAL A C 1
ATOM 2189 O O . VAL A 1 283 ? 4.412 -27.929 -9.023 1.00 86.62 283 VAL A O 1
ATOM 2192 N N . LYS A 1 284 ? 2.638 -26.577 -9.355 1.00 80.75 284 LYS A N 1
ATOM 2193 C CA . LYS A 1 284 ? 3.374 -25.556 -10.130 1.00 80.75 284 LYS A CA 1
ATOM 2194 C C . LYS A 1 284 ? 4.584 -25.010 -9.357 1.00 80.75 284 LYS A C 1
ATOM 2196 O O . LYS A 1 284 ? 5.673 -24.906 -9.909 1.00 80.75 284 LYS A O 1
ATOM 2201 N N . ARG A 1 285 ? 4.424 -24.689 -8.069 1.00 81.50 285 ARG A N 1
ATOM 2202 C CA . ARG A 1 285 ? 5.533 -24.193 -7.232 1.00 81.50 285 ARG A CA 1
ATOM 2203 C C . ARG A 1 285 ? 6.599 -25.256 -6.983 1.00 81.50 285 ARG A C 1
ATOM 2205 O O . ARG A 1 285 ? 7.781 -24.936 -7.021 1.00 81.50 285 ARG A O 1
ATOM 2212 N N . ALA A 1 286 ? 6.193 -26.498 -6.725 1.00 80.81 286 ALA A N 1
ATOM 2213 C CA . ALA A 1 286 ? 7.114 -27.602 -6.488 1.00 80.81 286 ALA A CA 1
ATOM 2214 C C . ALA A 1 286 ? 7.939 -27.922 -7.742 1.00 80.81 286 ALA A C 1
ATOM 2216 O O . ALA A 1 286 ? 9.155 -28.064 -7.643 1.00 80.81 286 ALA A O 1
ATOM 2217 N N . SER A 1 287 ? 7.313 -27.950 -8.926 1.00 77.38 287 SER A N 1
ATOM 2218 C CA . SER A 1 287 ? 8.029 -28.163 -10.189 1.00 77.38 287 SER A CA 1
ATOM 2219 C C . SER A 1 287 ? 9.019 -27.033 -10.482 1.00 77.38 287 SER A C 1
ATOM 2221 O O . SER A 1 287 ? 10.150 -27.302 -10.869 1.00 77.38 287 SER A O 1
ATOM 2223 N N . GLN A 1 288 ? 8.633 -25.777 -10.229 1.00 71.19 288 GLN A N 1
ATOM 2224 C CA . GLN A 1 288 ? 9.524 -24.617 -10.374 1.00 71.19 288 GLN A CA 1
ATOM 2225 C C . GLN A 1 288 ? 10.722 -24.676 -9.414 1.00 71.19 288 GLN A C 1
ATOM 2227 O O . GLN A 1 288 ? 11.859 -24.415 -9.811 1.00 71.19 288 GLN A O 1
ATOM 2232 N N . ALA A 1 289 ? 10.490 -25.059 -8.156 1.00 73.00 289 ALA A N 1
ATOM 2233 C CA . ALA A 1 289 ? 11.565 -25.241 -7.183 1.00 73.00 289 ALA A CA 1
ATOM 2234 C C . ALA A 1 289 ? 12.531 -26.362 -7.604 1.00 73.00 289 ALA A C 1
ATOM 2236 O O . ALA A 1 289 ? 13.747 -26.204 -7.472 1.00 73.00 289 ALA A O 1
ATOM 2237 N N . ALA A 1 290 ? 12.001 -27.455 -8.165 1.00 73.75 290 ALA A N 1
ATOM 2238 C CA . ALA A 1 290 ? 12.799 -28.575 -8.652 1.00 73.75 290 ALA A CA 1
ATOM 2239 C C . ALA A 1 290 ? 13.709 -28.193 -9.825 1.00 73.75 290 ALA A C 1
ATOM 2241 O O . ALA A 1 290 ? 14.867 -28.600 -9.857 1.00 73.75 290 ALA A O 1
ATOM 2242 N N . THR A 1 291 ? 13.233 -27.346 -10.741 1.00 69.69 291 THR A N 1
ATOM 2243 C CA . THR A 1 291 ? 14.056 -26.841 -11.852 1.00 69.69 291 THR A CA 1
ATOM 2244 C C . THR A 1 291 ? 15.168 -25.886 -11.411 1.00 69.69 291 THR A C 1
ATOM 2246 O O . THR A 1 291 ? 16.201 -25.819 -12.066 1.00 69.69 291 THR A O 1
ATOM 2249 N N . ALA A 1 292 ? 14.985 -25.160 -10.303 1.00 63.16 292 ALA A N 1
ATOM 2250 C CA . ALA A 1 292 ? 15.967 -24.194 -9.802 1.00 63.16 292 ALA A CA 1
ATOM 2251 C C . ALA A 1 292 ? 17.053 -24.823 -8.908 1.00 63.16 292 ALA A C 1
ATOM 2253 O O . ALA A 1 292 ? 18.099 -24.214 -8.702 1.00 63.16 292 ALA A O 1
ATOM 2254 N N . THR A 1 293 ? 16.817 -26.029 -8.373 1.00 49.75 293 THR A N 1
ATOM 2255 C CA . THR A 1 293 ? 17.758 -26.719 -7.471 1.00 49.75 293 THR A CA 1
ATOM 2256 C C . THR A 1 293 ? 17.853 -28.219 -7.800 1.00 49.75 293 THR A C 1
ATOM 2258 O O . THR A 1 293 ? 17.382 -29.045 -7.013 1.00 49.75 293 THR A O 1
ATOM 2261 N N . PRO A 1 294 ? 18.455 -28.605 -8.943 1.00 54.06 294 PRO A N 1
ATOM 2262 C CA . PRO A 1 294 ? 18.532 -30.011 -9.352 1.00 54.06 294 PRO A CA 1
ATOM 2263 C C . PRO A 1 294 ? 19.239 -30.894 -8.307 1.00 54.06 294 PRO A C 1
ATOM 2265 O O . PRO A 1 294 ? 18.791 -32.000 -8.012 1.00 54.06 294 PRO A O 1
ATOM 2268 N N . ASP A 1 295 ? 20.280 -30.358 -7.662 1.00 47.94 295 ASP A N 1
ATOM 2269 C CA . ASP A 1 295 ? 21.207 -31.129 -6.822 1.00 47.94 295 ASP A CA 1
ATOM 2270 C C . ASP A 1 295 ? 20.741 -31.360 -5.371 1.00 47.94 295 ASP A C 1
ATOM 2272 O O . ASP A 1 295 ? 21.397 -32.082 -4.624 1.00 47.94 295 ASP A O 1
ATOM 2276 N N . ARG A 1 296 ? 19.610 -30.778 -4.936 1.00 43.59 296 ARG A N 1
ATOM 2277 C CA . ARG A 1 296 ? 19.089 -30.946 -3.556 1.00 43.59 296 ARG A CA 1
ATOM 2278 C C . ARG A 1 296 ? 17.901 -31.901 -3.421 1.00 43.59 296 ARG A C 1
ATOM 2280 O O . ARG A 1 296 ? 17.543 -32.248 -2.299 1.00 43.59 296 ARG A O 1
ATOM 2287 N N . LEU A 1 297 ? 17.295 -32.342 -4.523 1.00 41.06 297 LEU A N 1
ATOM 2288 C CA . LEU A 1 297 ? 16.129 -33.240 -4.496 1.00 41.06 297 LEU A CA 1
ATOM 2289 C C . LEU A 1 297 ? 16.477 -34.730 -4.624 1.00 41.06 297 LEU A C 1
ATOM 2291 O O . LEU A 1 297 ? 15.602 -35.574 -4.434 1.00 41.06 297 LEU A O 1
ATOM 2295 N N . SER A 1 298 ? 17.747 -35.074 -4.853 1.00 40.16 298 SER A N 1
ATOM 2296 C CA . SER A 1 298 ? 18.236 -36.462 -4.869 1.00 40.16 298 SER A CA 1
ATOM 2297 C C . SER A 1 298 ? 18.153 -37.171 -3.508 1.00 40.16 298 SER A C 1
ATOM 2299 O O . SER A 1 298 ? 18.289 -38.388 -3.456 1.00 40.16 298 SER A O 1
ATOM 2301 N N . LEU A 1 299 ? 17.866 -36.447 -2.417 1.00 38.75 299 LEU A N 1
ATOM 2302 C CA . LEU A 1 299 ? 17.679 -37.013 -1.073 1.00 38.75 299 LEU A CA 1
ATOM 2303 C C . LEU A 1 299 ? 16.225 -37.394 -0.732 1.00 38.75 299 LEU A C 1
ATOM 2305 O O . LEU A 1 299 ? 15.987 -37.936 0.343 1.00 38.75 299 LEU A O 1
ATOM 2309 N N . HIS A 1 300 ? 15.246 -37.147 -1.613 1.00 46.50 300 HIS A N 1
ATOM 2310 C CA . HIS A 1 300 ? 13.832 -37.445 -1.323 1.00 46.50 300 HIS A CA 1
ATOM 2311 C C . HIS A 1 300 ? 13.051 -38.074 -2.488 1.00 46.50 300 HIS A C 1
ATOM 2313 O O . HIS A 1 300 ? 11.819 -38.050 -2.481 1.00 46.50 300 HIS A O 1
ATOM 2319 N N . SER A 1 301 ? 13.724 -38.669 -3.476 1.00 40.19 301 SER A N 1
ATOM 2320 C CA . SER A 1 301 ? 13.066 -39.345 -4.607 1.00 40.19 301 SER A CA 1
ATOM 2321 C C . SER A 1 301 ? 12.162 -40.518 -4.190 1.00 40.19 301 SER A C 1
ATOM 2323 O O . SER A 1 301 ? 11.185 -40.793 -4.885 1.00 40.19 301 SER A O 1
ATOM 2325 N N . GLU A 1 302 ? 12.395 -41.141 -3.029 1.00 38.84 302 GLU A N 1
ATOM 2326 C CA . GLU A 1 302 ? 11.547 -42.227 -2.510 1.00 38.84 302 GLU A CA 1
ATOM 2327 C C . GLU A 1 302 ? 10.159 -41.751 -2.042 1.00 38.84 302 GLU A C 1
ATOM 2329 O O . GLU A 1 302 ? 9.187 -42.490 -2.156 1.00 38.84 302 GLU A O 1
ATOM 2334 N N . GLY A 1 303 ? 10.014 -40.494 -1.600 1.00 39.31 303 GLY A N 1
ATOM 2335 C CA . GLY A 1 303 ? 8.726 -39.964 -1.129 1.00 39.31 303 GLY A CA 1
ATOM 2336 C C . GLY A 1 303 ? 7.751 -39.578 -2.248 1.00 39.31 303 GLY A C 1
ATOM 2337 O O . GLY A 1 303 ? 6.544 -39.501 -2.021 1.00 39.31 303 GLY A O 1
ATOM 2338 N N . TRP A 1 304 ? 8.248 -39.332 -3.465 1.00 41.41 304 TRP A N 1
ATOM 2339 C CA . TRP A 1 304 ? 7.419 -38.894 -4.596 1.00 41.41 304 TRP A CA 1
ATOM 2340 C C . TRP A 1 304 ? 6.744 -40.057 -5.334 1.00 41.41 304 TRP A C 1
ATOM 2342 O O . TRP A 1 304 ? 5.642 -39.876 -5.856 1.00 41.41 304 TRP A O 1
ATOM 2352 N N . GLN A 1 305 ? 7.345 -41.253 -5.337 1.00 38.75 305 GLN A N 1
ATOM 2353 C CA . GLN A 1 305 ? 6.735 -42.442 -5.950 1.00 38.75 305 GLN A CA 1
ATOM 2354 C C . GLN A 1 305 ? 5.504 -42.924 -5.167 1.00 38.75 305 GLN A C 1
ATOM 2356 O O . GLN A 1 305 ? 4.488 -43.269 -5.770 1.00 38.75 305 GLN A O 1
ATOM 2361 N N . THR A 1 306 ? 5.519 -42.809 -3.835 1.00 36.97 306 THR A N 1
ATOM 2362 C CA . THR A 1 306 ? 4.399 -43.227 -2.973 1.00 36.97 306 THR A CA 1
ATOM 2363 C C . THR A 1 306 ? 3.121 -42.406 -3.208 1.00 36.97 306 THR A C 1
ATOM 2365 O O . THR A 1 306 ? 2.013 -42.911 -3.047 1.00 36.97 306 THR A O 1
ATOM 2368 N N . TRP A 1 307 ? 3.237 -41.146 -3.649 1.00 36.19 307 TRP A N 1
ATOM 2369 C CA . TRP A 1 307 ? 2.076 -40.296 -3.954 1.00 36.19 307 TRP A CA 1
ATOM 2370 C C . TRP A 1 307 ? 1.454 -40.560 -5.333 1.00 36.19 307 TRP A C 1
ATOM 2372 O O . TRP A 1 307 ? 0.269 -40.275 -5.525 1.00 36.19 307 TRP A O 1
ATOM 2382 N N . GLN A 1 308 ? 2.203 -41.120 -6.290 1.00 40.69 308 GLN A N 1
ATOM 2383 C CA . GLN A 1 308 ? 1.640 -41.520 -7.586 1.00 40.69 308 GLN A CA 1
ATOM 2384 C C . GLN A 1 308 ? 0.809 -42.812 -7.482 1.00 40.69 308 GLN A C 1
ATOM 2386 O O . GLN A 1 308 ? -0.210 -42.923 -8.164 1.00 40.69 308 GLN A O 1
ATOM 2391 N N . GLU A 1 309 ? 1.151 -43.735 -6.577 1.00 34.00 309 GLU A N 1
ATOM 2392 C CA . GLU A 1 309 ? 0.415 -45.000 -6.384 1.00 34.00 309 GLU A CA 1
ATOM 2393 C C . GLU A 1 309 ? -0.955 -44.829 -5.697 1.00 34.00 309 GLU A C 1
ATOM 2395 O O . GLU A 1 309 ? -1.912 -45.542 -6.018 1.00 34.00 309 GLU A O 1
ATOM 2400 N N . ILE A 1 310 ? -1.119 -43.815 -4.837 1.00 37.91 310 ILE A N 1
ATOM 2401 C CA . ILE A 1 310 ? -2.416 -43.483 -4.203 1.00 37.91 310 ILE A CA 1
ATOM 2402 C C . ILE A 1 310 ? -3.452 -43.007 -5.247 1.00 37.91 310 ILE A C 1
ATOM 2404 O O . ILE A 1 310 ? -4.666 -43.119 -5.048 1.00 37.91 310 ILE A O 1
ATOM 2408 N N . ARG A 1 311 ? -2.992 -42.528 -6.411 1.00 38.00 311 ARG A N 1
ATOM 2409 C CA . ARG A 1 311 ? -3.852 -42.045 -7.502 1.00 38.00 311 ARG A CA 1
ATOM 2410 C C . ARG A 1 311 ? -4.432 -43.158 -8.381 1.00 38.00 311 ARG A C 1
ATOM 2412 O O . ARG A 1 311 ? -5.366 -42.886 -9.127 1.00 38.00 311 ARG A O 1
ATOM 2419 N N . ILE A 1 312 ? -3.906 -44.383 -8.297 1.00 38.97 312 ILE A N 1
ATOM 2420 C CA . ILE A 1 312 ? -4.354 -45.521 -9.122 1.00 38.97 312 ILE A CA 1
ATOM 2421 C C . ILE A 1 312 ? -5.299 -46.448 -8.335 1.00 38.97 312 ILE A C 1
ATOM 2423 O O . ILE A 1 312 ? -6.160 -47.094 -8.922 1.00 38.97 312 ILE A O 1
ATOM 2427 N N . SER A 1 313 ? -5.222 -46.461 -7.002 1.00 34.94 313 SER A N 1
ATOM 2428 C CA . SER A 1 313 ? -5.982 -47.387 -6.146 1.00 34.94 313 SER A CA 1
ATOM 2429 C C . SER A 1 313 ? -7.334 -46.860 -5.633 1.00 34.94 313 SER A C 1
ATOM 2431 O O . SER A 1 313 ? -8.110 -47.634 -5.080 1.00 34.94 313 SER A O 1
ATOM 2433 N N . SER A 1 314 ? -7.672 -45.581 -5.842 1.00 37.25 314 SER A N 1
ATOM 2434 C CA . SER A 1 314 ? -8.925 -44.974 -5.342 1.00 37.25 314 SER A CA 1
ATOM 2435 C C . SER A 1 314 ? -10.041 -44.808 -6.390 1.00 37.25 314 SER A C 1
ATOM 2437 O O . SER A 1 314 ? -11.077 -44.215 -6.096 1.00 37.25 314 SER A O 1
ATOM 2439 N N . VAL A 1 315 ? -9.887 -45.380 -7.592 1.00 38.03 315 VAL A N 1
ATOM 2440 C CA . VAL A 1 315 ? -10.914 -45.372 -8.656 1.00 38.03 315 VAL A CA 1
ATOM 2441 C C . VAL A 1 315 ? -11.321 -46.797 -9.038 1.00 38.03 315 VAL A C 1
ATOM 2443 O O . VAL A 1 315 ? -11.257 -47.164 -10.198 1.00 38.03 315 VAL A O 1
ATOM 2446 N N . LEU A 1 316 ? -11.738 -47.621 -8.075 1.00 31.20 316 LEU A N 1
ATOM 2447 C CA . LEU A 1 316 ? -12.554 -48.817 -8.333 1.00 31.20 316 LEU A CA 1
ATOM 2448 C C . LEU A 1 316 ? -13.416 -49.127 -7.098 1.00 31.20 316 LEU A C 1
ATOM 2450 O O . LEU A 1 316 ? -13.017 -49.875 -6.211 1.00 31.20 316 LEU A O 1
ATOM 2454 N N . VAL A 1 317 ? -14.623 -48.559 -7.055 1.00 35.84 317 VAL A N 1
ATOM 2455 C CA . VAL A 1 317 ? -15.738 -49.084 -6.250 1.00 35.84 317 VAL A CA 1
ATOM 2456 C C . VAL A 1 317 ? -16.766 -49.638 -7.241 1.00 35.84 317 VAL A C 1
ATOM 2458 O O . VAL A 1 317 ? -17.358 -48.845 -7.976 1.00 35.84 317 VAL A O 1
ATOM 2461 N N . PRO A 1 318 ? -16.991 -50.962 -7.325 1.00 34.28 318 PRO A N 1
ATOM 2462 C CA . PRO A 1 318 ? -18.088 -51.507 -8.114 1.00 34.28 318 PRO A CA 1
ATOM 2463 C C . PRO A 1 318 ? -19.418 -51.221 -7.412 1.00 34.28 318 PRO A C 1
ATOM 2465 O O . PRO A 1 318 ? -19.665 -51.684 -6.298 1.00 34.28 318 PRO A O 1
ATOM 2468 N N . GLY A 1 319 ? -20.258 -50.429 -8.075 1.00 34.09 319 GLY A N 1
ATOM 2469 C CA . GLY A 1 319 ? -21.615 -50.122 -7.651 1.00 34.09 319 GLY A CA 1
ATOM 2470 C C . GLY A 1 319 ? -22.518 -51.355 -7.683 1.00 34.09 319 GLY A C 1
ATOM 2471 O O . GLY A 1 319 ? -22.560 -52.101 -8.658 1.00 34.09 319 GLY A O 1
ATOM 2472 N N . SER A 1 320 ? -23.255 -51.526 -6.591 1.00 33.56 320 SER A N 1
ATOM 2473 C CA . SER A 1 320 ? -24.370 -52.447 -6.408 1.00 33.56 320 SER A CA 1
ATOM 2474 C C . SER A 1 320 ? -25.498 -52.183 -7.411 1.00 33.56 320 SER A C 1
ATOM 2476 O O . SER A 1 320 ? -26.038 -51.076 -7.463 1.00 33.56 320 SER A O 1
ATOM 2478 N N . THR A 1 321 ? -25.911 -53.209 -8.148 1.00 35.94 321 THR A N 1
ATOM 2479 C CA . THR A 1 321 ? -27.167 -53.238 -8.906 1.00 35.94 321 THR A CA 1
ATOM 2480 C C . THR A 1 321 ? -28.314 -53.708 -8.007 1.00 35.94 321 THR A C 1
ATOM 2482 O O . THR A 1 321 ? -28.251 -54.804 -7.455 1.00 35.94 321 THR A O 1
ATOM 2485 N N . SER A 1 322 ? -29.370 -52.901 -7.904 1.00 32.38 322 SER A N 1
ATOM 2486 C CA . SER A 1 322 ? -30.739 -53.328 -7.562 1.00 32.38 322 SER A CA 1
ATOM 2487 C C . SER A 1 322 ? -31.598 -52.978 -8.785 1.00 32.38 322 SER A C 1
ATOM 2489 O O . SER A 1 322 ? -31.410 -51.907 -9.358 1.00 32.38 322 SER A O 1
ATOM 2491 N N . SER A 1 323 ? -32.381 -53.877 -9.378 1.00 31.34 323 SER A N 1
ATOM 2492 C CA . SER A 1 323 ? -33.752 -54.303 -9.019 1.00 31.34 323 SER A CA 1
ATOM 2493 C C . SER A 1 323 ? -34.326 -55.034 -10.265 1.00 31.34 323 SER A C 1
ATOM 2495 O O . SER A 1 323 ? -33.709 -54.896 -11.331 1.00 31.34 323 SER A O 1
ATOM 2497 N N . PRO A 1 324 ? -35.483 -55.731 -10.238 1.00 45.16 324 PRO A N 1
ATOM 2498 C CA . PRO A 1 324 ? -36.519 -55.808 -9.200 1.00 45.16 324 PRO A CA 1
ATOM 2499 C C . PRO A 1 324 ? -36.586 -57.119 -8.413 1.00 45.16 324 PRO A C 1
ATOM 2501 O O . PRO A 1 324 ? -36.122 -58.163 -8.923 1.00 45.16 324 PRO A O 1
#

Organism: NCBI:txid186479

Foldseek 3Di:
DDDPPDPDFQDLVLLVVLVVCVQPQQNVLLLVCCVPPVVCNVDRFRKDWPDWDDDRQAKIWTWIDGHPFIKIKMDGTPDDPDPQDPQWDASVVRRIIMGTPQPQVLQNLSVQCQDWVSVLVLCLVWACCNVVQQKPWDIKHWDWDDDDRSFKTKIKIWTWMAGPVRDIDIFIKIKMTGSDLVVLVLVLVLLVLLCPFPCNVVPLAPGFAFGGQRSVRSMTMTGDDDDDDLVVQCVQCPDPNPGGDPVSVVVVVSVVSSVVCSVPRPRDGPDDDDVVVVVVVVVVVVVVVCVVCVPPCVVPPVVVVVVVVVVVPPPDDDDDDDDD

Secondary structure (DSSP, 8-state):
------PPPPPHHHHHHHHHHHH-HHHHHHHHHHHH-TT-TT----EEE---EEETTTEEEEEEEETTEEEEEEEE-SS--PPPPTT-EEEGGGTEEEEEGGG-TT-TTHHHHH-HHHHHHHHHHH-HHHHTSSEEEEEEEEEEEEEETTTEEEEEEEEEEEETT--EEEEEEEEEEES-HHHHHHHHHHHHHHHTSHHHHTTSS--PPEEEEEGGGTEEEE----S--HHHHHGGGSS-TTSS-HHHHHHHHHHHHHHHHHHTS----S----HHHHHHHHHHHHHHHHHH-GGGSTTSHHHHHHHHHHHHHSS--PPPP---